Protein AF-A7SHP1-F1 (afdb_monomer_lite)

Organism: Nematostella vectensis (NCBI:txid45351)

Sequence (230 aa):
RLAQAKQSSHMLNVVWNDDTVSKYSYIYLRDHCLCSTCYHPTSEQRLTHMKNLDLKVLPSNVHVNDIEGKLSITWDDGHVSEFDSKWLLSRAFTDKRDDLDNKEMFVQKGVKLWYRDFDIPHFSFGLVLGDEQSLLDWMEALHKYGLVIMSGAPRELGQVHRIGSAVGFLRKTFYGSSVALRSEQQARSLAYTGYELQPHTDLPYYEFKPSVSSVKKIRINGCLGGSSKF

Foldseek 3Di:
DFDDWDDDQFWIWTADPVRDTFIDGPLRQVQPFCDVCQAPVPVRDGPDDPVNRDPNKDFPDWDADVVQQKIWTQIPVRDIGIDHVVRCVVVGDDPPPVVVVVCPPPQNPQADDDDDPDDAAEAELCCCLVDPVSVVVVVVSCSRHVGHHYDDQDLDPCSVVSNCVSVPGADQDPCGSDHDFDADPDDPDPSNHPDDDDDDFPPPVDPDGDPHDDDDDNDDDPDPDDDDDD

Structure (mmCIF, N/CA/C/O backbone):
data_AF-A7SHP1-F1
#
_entry.id   AF-A7SHP1-F1
#
loop_
_atom_site.group_PDB
_atom_site.id
_atom_site.type_symbol
_atom_site.label_atom_id
_atom_site.label_alt_id
_atom_site.label_comp_id
_atom_site.label_asym_id
_atom_site.label_entity_id
_atom_site.label_seq_id
_atom_site.pdbx_PDB_ins_code
_atom_site.Cartn_x
_atom_site.Cartn_y
_atom_site.Cartn_z
_atom_site.occupancy
_atom_site.B_iso_or_equiv
_atom_site.auth_seq_id
_atom_site.auth_comp_id
_atom_site.auth_asym_id
_atom_site.auth_atom_id
_atom_site.pdbx_PDB_model_num
ATOM 1 N N . ARG A 1 1 ? -24.755 5.400 11.742 1.00 68.75 1 ARG A N 1
ATOM 2 C CA . ARG A 1 1 ? -25.292 4.014 11.680 1.00 68.75 1 ARG A CA 1
ATOM 3 C C . ARG A 1 1 ? -24.845 3.165 12.876 1.00 68.75 1 ARG A C 1
ATOM 5 O O . ARG A 1 1 ? -24.968 1.952 12.808 1.00 68.75 1 ARG A O 1
ATOM 12 N N . LEU A 1 2 ? -24.330 3.783 13.942 1.00 81.62 2 LEU A N 1
ATOM 13 C CA . LEU A 1 2 ? -24.130 3.152 15.242 1.00 81.62 2 LEU A CA 1
ATOM 14 C C . LEU A 1 2 ? -25.453 3.310 16.002 1.00 81.62 2 LEU A C 1
ATOM 16 O O . LEU A 1 2 ? -25.957 4.427 16.001 1.00 81.62 2 LEU A O 1
ATOM 20 N N . ALA A 1 3 ? -26.012 2.226 16.543 1.00 82.44 3 ALA A N 1
ATOM 21 C CA . ALA A 1 3 ? -27.317 2.241 17.215 1.00 82.44 3 ALA A CA 1
ATOM 22 C C . ALA A 1 3 ? -27.198 1.978 18.719 1.00 82.44 3 ALA A C 1
ATOM 24 O O . ALA A 1 3 ? -27.920 2.551 19.527 1.00 82.44 3 ALA A O 1
ATOM 25 N N . GLN A 1 4 ? -26.309 1.063 19.114 1.00 90.12 4 GLN A N 1
ATOM 26 C CA . GLN A 1 4 ? -26.124 0.714 20.518 1.00 90.12 4 GLN A CA 1
ATOM 27 C C . GLN A 1 4 ? -24.734 0.130 20.760 1.00 90.12 4 GLN A C 1
ATOM 29 O O . GLN A 1 4 ? -24.122 -0.459 19.871 1.00 90.12 4 GLN A O 1
ATOM 34 N N . ALA A 1 5 ? -24.263 0.222 22.000 1.00 91.69 5 ALA A N 1
ATOM 35 C CA . ALA A 1 5 ? -23.124 -0.537 22.489 1.00 91.69 5 ALA A CA 1
ATOM 36 C C . ALA A 1 5 ? -23.539 -1.347 23.727 1.00 91.69 5 ALA A C 1
ATOM 38 O O . ALA A 1 5 ? -24.069 -0.798 24.692 1.00 91.69 5 ALA A O 1
ATOM 39 N N . LYS A 1 6 ? -23.333 -2.667 23.690 1.00 92.06 6 LYS A N 1
ATOM 40 C CA . LYS A 1 6 ? -23.642 -3.598 24.783 1.00 92.06 6 LYS A CA 1
ATOM 41 C C . LYS A 1 6 ? -22.343 -4.151 25.359 1.00 92.06 6 LYS A C 1
ATOM 43 O O . LYS A 1 6 ? -21.544 -4.747 24.637 1.00 92.06 6 LYS A O 1
ATOM 48 N N . GLN A 1 7 ? -22.142 -3.955 26.656 1.00 93.25 7 GLN A N 1
ATOM 49 C CA . GLN A 1 7 ? -20.950 -4.417 27.364 1.00 93.25 7 GLN A CA 1
ATOM 50 C C . GLN A 1 7 ? -21.016 -5.929 27.638 1.00 93.25 7 GLN A C 1
ATOM 52 O O . GLN A 1 7 ? -22.081 -6.473 27.931 1.00 93.25 7 GLN A O 1
ATOM 57 N N . SER A 1 8 ? -19.871 -6.602 27.537 1.00 88.69 8 SER A N 1
ATOM 58 C CA . SER A 1 8 ? -19.633 -7.989 27.963 1.00 88.69 8 SER A CA 1
ATOM 59 C C . SER A 1 8 ? -18.378 -8.047 28.851 1.00 88.69 8 SER A C 1
ATOM 61 O O . SER A 1 8 ? -17.794 -7.007 29.150 1.00 88.69 8 SER A O 1
ATOM 63 N N . SER A 1 9 ? -17.940 -9.233 29.287 1.00 85.88 9 SER A N 1
ATOM 64 C CA . SER A 1 9 ? -16.825 -9.387 30.241 1.00 85.88 9 SER A CA 1
ATOM 65 C C . SER A 1 9 ? -15.506 -8.762 29.762 1.00 85.88 9 SER A C 1
ATOM 67 O O . SER A 1 9 ? -14.852 -8.064 30.527 1.00 85.88 9 SER A O 1
ATOM 69 N N . HIS A 1 10 ? -15.128 -8.976 28.498 1.00 88.19 10 HIS A N 1
ATOM 70 C CA . HIS A 1 10 ? -13.873 -8.465 27.912 1.00 88.19 10 HIS A CA 1
ATOM 71 C C . HIS A 1 10 ? -14.054 -7.822 26.529 1.00 88.19 10 HIS A C 1
ATOM 73 O O . HIS A 1 10 ? -13.079 -7.524 25.834 1.00 88.19 10 HIS A O 1
ATOM 79 N N . MET A 1 11 ? -15.305 -7.662 26.100 1.00 92.94 11 MET A N 1
ATOM 80 C CA . MET A 1 11 ? -15.655 -7.252 24.746 1.00 92.94 11 MET A CA 1
ATOM 81 C C . MET A 1 11 ? -16.793 -6.239 24.773 1.00 92.94 11 MET A C 1
ATOM 83 O O . MET A 1 11 ? -17.736 -6.379 25.552 1.00 92.94 11 MET A O 1
ATOM 87 N N . LEU A 1 12 ? -16.750 -5.294 23.844 1.00 94.94 12 LEU A N 1
ATOM 88 C CA . LEU A 1 12 ? -17.857 -4.425 23.499 1.00 94.94 12 LEU A CA 1
ATOM 89 C C . LEU A 1 12 ? -18.568 -4.946 22.250 1.00 94.94 12 LEU A C 1
ATOM 91 O O . LEU A 1 12 ? -17.948 -5.102 21.197 1.00 94.94 12 LEU A O 1
ATOM 95 N N . ASN A 1 13 ? -19.876 -5.164 22.353 1.00 94.19 13 ASN A N 1
ATOM 96 C CA . ASN A 1 13 ? -20.728 -5.494 21.217 1.00 94.19 13 ASN A CA 1
ATOM 97 C C . ASN A 1 13 ? -21.360 -4.209 20.681 1.00 94.19 13 ASN A C 1
ATOM 99 O O . ASN A 1 13 ? -22.261 -3.644 21.300 1.00 94.19 13 ASN A O 1
ATOM 103 N N . VAL A 1 14 ? -20.890 -3.753 19.530 1.00 92.81 14 VAL A N 1
ATOM 104 C CA . VAL A 1 14 ? -21.458 -2.620 18.804 1.00 92.81 14 VAL A CA 1
ATOM 105 C C . VAL A 1 14 ? -22.575 -3.129 17.899 1.00 92.81 14 VAL A C 1
ATOM 107 O O . VAL A 1 14 ? -22.331 -3.981 17.049 1.00 92.81 14 VAL A O 1
ATOM 110 N N . VAL A 1 15 ? -23.784 -2.609 18.095 1.00 92.31 15 VAL A N 1
ATOM 111 C CA . VAL A 1 15 ? -24.972 -2.905 17.287 1.00 92.31 15 VAL A CA 1
ATOM 112 C C . VAL A 1 15 ? -25.181 -1.763 16.299 1.00 92.31 15 VAL A C 1
ATOM 114 O O . VAL A 1 15 ? -25.220 -0.589 16.685 1.00 92.31 15 VAL A O 1
ATOM 117 N N . TRP A 1 16 ? -25.296 -2.109 15.024 1.00 90.94 16 TRP A N 1
ATOM 118 C CA . TRP A 1 16 ? -25.510 -1.165 13.933 1.00 90.94 16 TRP A CA 1
ATOM 119 C C . TRP A 1 16 ? -27.003 -1.021 13.609 1.00 90.94 16 TRP A C 1
ATOM 121 O O . TRP A 1 16 ? -27.823 -1.832 14.027 1.00 90.94 16 TRP A O 1
ATOM 131 N N . ASN A 1 17 ? -27.373 0.010 12.843 1.00 89.62 17 ASN A N 1
ATOM 132 C CA . ASN A 1 17 ? -28.779 0.263 12.474 1.00 89.62 17 ASN A CA 1
ATOM 133 C C . ASN A 1 17 ? -29.412 -0.835 11.593 1.00 89.62 17 ASN A C 1
ATOM 135 O O . ASN A 1 17 ? -30.618 -0.801 11.380 1.00 89.62 17 ASN A O 1
ATOM 139 N N . ASP A 1 18 ? -28.613 -1.735 11.018 1.00 89.38 18 ASP A N 1
ATOM 140 C CA . ASP A 1 18 ? -29.069 -2.898 10.242 1.00 89.38 18 ASP A CA 1
ATOM 141 C C . ASP A 1 18 ? -29.113 -4.187 11.086 1.00 89.38 18 ASP A C 1
ATOM 143 O O . ASP A 1 18 ? -29.118 -5.287 10.538 1.00 89.38 18 ASP A O 1
ATOM 147 N N . ASP A 1 19 ? -29.095 -4.041 12.416 1.00 89.31 19 ASP A N 1
ATOM 148 C CA . ASP A 1 19 ? -29.082 -5.106 13.425 1.00 89.31 19 ASP A CA 1
ATOM 149 C C . ASP A 1 19 ? -27.854 -6.026 13.388 1.00 89.31 19 ASP A C 1
ATOM 151 O O . ASP A 1 19 ? -27.748 -6.973 14.177 1.00 89.31 19 ASP A O 1
ATOM 155 N N . THR A 1 20 ? -26.871 -5.739 12.530 1.00 89.94 20 THR A N 1
ATOM 156 C CA . THR A 1 20 ? -25.598 -6.453 12.561 1.00 89.94 20 THR A CA 1
ATOM 157 C C . THR A 1 20 ? -24.797 -6.065 13.805 1.00 89.94 20 THR A C 1
ATOM 159 O O . THR A 1 20 ? -24.945 -4.976 14.370 1.00 89.94 20 THR A O 1
ATOM 162 N N . VAL A 1 21 ? -23.939 -6.981 14.266 1.00 90.75 21 VAL A N 1
ATOM 163 C CA . VAL A 1 21 ? -23.144 -6.799 15.486 1.00 90.75 21 VAL A CA 1
ATOM 164 C C . VAL A 1 21 ? -21.666 -6.972 15.179 1.00 90.75 21 VAL A C 1
ATOM 166 O O . VAL A 1 21 ? -21.252 -7.992 14.630 1.00 90.75 21 VAL A O 1
ATOM 169 N N . SER A 1 22 ? -20.860 -6.000 15.595 1.00 91.12 22 SER A N 1
ATOM 170 C CA . SER A 1 22 ? -19.399 -6.092 15.596 1.00 91.12 22 SER A CA 1
ATOM 171 C C . SER A 1 22 ? -18.883 -6.166 17.025 1.00 91.12 22 SER A C 1
ATOM 173 O O . SER A 1 22 ? -19.317 -5.410 17.893 1.00 91.12 22 SER A O 1
ATOM 175 N N . LYS A 1 23 ? -17.945 -7.077 17.276 1.00 91.88 23 LYS A N 1
ATOM 176 C CA . LYS A 1 23 ? -17.366 -7.288 18.606 1.00 91.88 23 LYS A CA 1
ATOM 177 C C . LYS A 1 23 ? -15.976 -6.679 18.643 1.00 91.88 23 LYS A C 1
ATOM 179 O O . LYS A 1 23 ? -15.193 -6.953 17.747 1.00 91.88 23 LYS A O 1
ATOM 184 N N . TYR A 1 24 ? -15.648 -5.924 19.683 1.00 93.94 24 TYR A N 1
ATOM 185 C CA . TYR A 1 24 ? -14.318 -5.347 19.887 1.00 93.94 24 TYR A CA 1
ATOM 186 C C . TYR A 1 24 ? -13.805 -5.710 21.268 1.00 93.94 24 TYR A C 1
ATOM 188 O O . TYR A 1 24 ? -14.535 -5.585 22.243 1.00 93.94 24 TYR A O 1
ATOM 196 N N . SER A 1 25 ? -12.548 -6.127 21.374 1.00 94.69 25 SER A N 1
ATOM 197 C CA . SER A 1 25 ? -11.928 -6.319 22.684 1.00 94.69 25 SER A CA 1
ATOM 198 C C . SER A 1 25 ? -11.660 -4.972 23.358 1.00 94.69 25 SER A C 1
ATOM 200 O O . SER A 1 25 ? -11.259 -4.018 22.688 1.00 94.69 25 SER A O 1
ATOM 202 N N . TYR A 1 26 ? -11.857 -4.877 24.675 1.00 96.00 26 TYR A N 1
ATOM 203 C CA . TYR A 1 26 ? -11.615 -3.627 25.408 1.00 96.00 26 TYR A CA 1
ATOM 204 C C . TYR A 1 26 ? -10.161 -3.169 25.313 1.00 96.00 26 TYR A C 1
ATOM 206 O O . TYR A 1 26 ? -9.910 -2.003 25.015 1.00 96.00 26 TYR A O 1
ATOM 214 N N . ILE A 1 27 ? -9.207 -4.097 25.444 1.00 95.12 27 ILE A N 1
ATOM 215 C CA . ILE A 1 27 ? -7.783 -3.793 25.267 1.00 95.12 27 ILE A CA 1
ATOM 216 C C . ILE A 1 27 ? -7.492 -3.248 23.862 1.00 95.12 27 ILE A C 1
ATOM 218 O O . ILE A 1 27 ? -6.714 -2.309 23.728 1.00 95.12 27 ILE A O 1
ATOM 222 N N . TYR A 1 28 ? -8.144 -3.777 22.819 1.00 95.38 28 TYR A N 1
ATOM 223 C CA . TYR A 1 28 ? -7.967 -3.281 21.452 1.00 95.38 28 TYR A CA 1
ATOM 224 C C . TYR A 1 28 ? -8.407 -1.821 21.338 1.00 95.38 28 TYR A C 1
ATOM 226 O O . TYR A 1 28 ? -7.654 -0.991 20.835 1.00 95.38 28 TYR A O 1
ATOM 234 N N . LEU A 1 29 ? -9.596 -1.498 21.850 1.00 96.31 29 LEU A N 1
ATOM 235 C CA . LEU A 1 29 ? -10.113 -0.131 21.850 1.00 96.31 29 LEU A CA 1
ATOM 236 C C . LEU A 1 29 ? -9.206 0.802 22.669 1.00 96.31 29 LEU A C 1
ATOM 238 O O . LEU A 1 29 ? -8.834 1.864 22.179 1.00 96.31 29 LEU A O 1
ATOM 242 N N . ARG A 1 30 ? -8.769 0.393 23.866 1.00 96.50 30 ARG A N 1
ATOM 243 C CA . ARG A 1 30 ? -7.868 1.196 24.710 1.00 96.50 30 ARG A CA 1
ATOM 244 C C . ARG A 1 30 ? -6.515 1.465 24.048 1.00 96.50 30 ARG A C 1
ATOM 246 O O . ARG A 1 30 ? -6.006 2.582 24.146 1.00 96.50 30 ARG A O 1
ATOM 253 N N . ASP A 1 31 ? -5.946 0.461 23.383 1.00 95.94 31 ASP A N 1
ATOM 254 C CA . ASP A 1 31 ? -4.678 0.561 22.649 1.00 95.94 31 ASP A CA 1
ATOM 255 C C . ASP A 1 31 ? -4.781 1.484 21.423 1.00 95.94 31 ASP A C 1
ATOM 257 O O . ASP A 1 31 ? -3.812 2.144 21.054 1.00 95.94 31 ASP A O 1
ATOM 261 N N . HIS A 1 32 ? -5.972 1.571 20.824 1.00 95.81 32 HIS A N 1
ATOM 262 C CA . HIS A 1 32 ? -6.248 2.362 19.623 1.00 95.81 32 HIS A CA 1
ATOM 263 C C . HIS A 1 32 ? -6.931 3.704 19.916 1.00 95.81 32 HIS A C 1
ATOM 265 O O . HIS A 1 32 ? -7.501 4.309 19.009 1.00 95.81 32 HIS A O 1
ATOM 271 N N . CYS A 1 33 ? -6.879 4.188 21.160 1.00 96.12 33 CYS A N 1
ATOM 272 C CA . CYS A 1 33 ? -7.400 5.507 21.504 1.00 96.12 33 CYS A CA 1
ATOM 273 C C . CYS A 1 33 ? -6.782 6.598 20.607 1.00 96.12 33 CYS A C 1
ATOM 275 O O . CYS A 1 33 ? -5.560 6.693 20.485 1.00 96.12 33 CYS A O 1
ATOM 277 N N . LEU A 1 34 ? -7.633 7.442 20.016 1.00 94.94 34 LEU A N 1
ATOM 278 C CA . LEU A 1 34 ? -7.239 8.494 19.069 1.00 94.94 34 LEU A CA 1
ATOM 279 C C . LEU A 1 34 ? -7.059 9.877 19.718 1.00 94.94 34 LEU A C 1
ATOM 281 O O . LEU A 1 34 ? -6.901 10.874 19.017 1.00 94.94 34 LEU A O 1
ATOM 285 N N . CYS A 1 35 ? -7.092 9.968 21.051 1.00 95.12 35 CYS A N 1
ATOM 286 C CA . CYS A 1 35 ? -6.864 11.237 21.738 1.00 95.12 35 CYS A CA 1
ATOM 287 C C . CYS A 1 35 ? -5.393 11.676 21.615 1.00 95.12 35 CYS A C 1
ATOM 289 O O . CYS A 1 35 ? -4.493 10.855 21.424 1.00 95.12 35 CYS A O 1
ATOM 291 N N . SER A 1 36 ? -5.126 12.969 21.805 1.00 95.06 36 SER A N 1
ATOM 292 C CA . SER A 1 36 ? -3.792 13.569 21.630 1.00 95.06 36 SER A CA 1
ATOM 293 C C . SER A 1 36 ? -2.693 12.998 22.539 1.00 95.06 36 SER A C 1
ATOM 295 O O . SER A 1 36 ? -1.513 13.205 22.270 1.00 95.06 36 SER A O 1
ATOM 297 N N . THR A 1 37 ? -3.055 12.279 23.607 1.00 94.44 37 THR A N 1
ATOM 298 C CA . THR A 1 37 ? -2.089 11.601 24.493 1.00 94.44 37 THR A CA 1
ATOM 299 C C . THR A 1 37 ? -1.731 10.189 24.025 1.00 94.44 37 THR A C 1
ATOM 301 O O . THR A 1 37 ? -0.659 9.689 24.358 1.00 94.44 37 THR A O 1
ATOM 304 N N . CYS A 1 38 ? -2.611 9.543 23.255 1.00 96.06 38 CYS A N 1
ATOM 305 C CA . CYS A 1 38 ? -2.455 8.162 22.789 1.00 96.06 38 CYS A CA 1
ATOM 306 C C . CYS A 1 38 ? -2.074 8.079 21.306 1.00 96.06 38 CYS A C 1
ATOM 308 O O . CYS A 1 38 ? -1.502 7.074 20.876 1.00 96.06 38 CYS A O 1
ATOM 310 N N . TYR A 1 39 ? -2.335 9.137 20.538 1.00 96.81 39 TYR A N 1
ATOM 311 C CA . TYR A 1 39 ? -2.119 9.199 19.101 1.00 96.81 39 TYR A CA 1
ATOM 312 C C . TYR A 1 39 ? -1.617 10.581 18.683 1.00 96.81 39 TYR A C 1
ATOM 314 O O . TYR A 1 39 ? -2.171 11.609 19.076 1.00 96.81 39 TYR A O 1
ATOM 322 N N . HIS A 1 40 ? -0.561 10.611 17.875 1.00 96.19 40 HIS A N 1
ATOM 323 C CA . HIS A 1 40 ? 0.003 11.848 17.361 1.00 96.19 40 HIS A CA 1
ATOM 324 C C . HIS A 1 40 ? -0.713 12.246 16.057 1.00 96.19 40 HIS A C 1
ATOM 326 O O . HIS A 1 40 ? -0.575 11.543 15.052 1.00 96.19 40 HIS A O 1
ATOM 332 N N . PRO A 1 41 ? -1.465 13.363 16.032 1.00 91.12 41 PRO A N 1
ATOM 333 C CA . PRO A 1 41 ? -2.445 13.633 14.979 1.00 91.12 41 PRO A CA 1
ATOM 334 C C . PRO A 1 41 ? -1.833 13.888 13.598 1.00 91.12 41 PRO A C 1
ATOM 336 O O . PRO A 1 41 ? -2.495 13.644 12.599 1.00 91.12 41 PRO A O 1
ATOM 339 N N . THR A 1 42 ? -0.590 14.372 13.519 1.00 93.75 42 THR A N 1
ATOM 340 C CA . THR A 1 42 ? 0.042 14.723 12.234 1.00 93.75 42 THR A CA 1
ATOM 341 C C . THR A 1 42 ? 0.928 13.625 11.662 1.00 93.75 42 THR A C 1
ATOM 343 O O . THR A 1 42 ? 1.086 13.551 10.450 1.00 93.75 42 THR A O 1
ATOM 346 N N . SER A 1 43 ? 1.525 12.785 12.511 1.00 94.44 43 SER A N 1
ATOM 347 C CA . SER A 1 43 ? 2.345 11.654 12.049 1.00 94.44 43 SER A CA 1
ATOM 348 C C . SER A 1 43 ? 1.545 10.365 11.924 1.00 94.44 43 SER A C 1
ATOM 350 O O . SER A 1 43 ? 2.080 9.376 11.435 1.00 94.44 43 SER A O 1
ATOM 352 N N . GLU A 1 44 ? 0.293 10.376 12.384 1.00 94.50 44 GLU A N 1
ATOM 353 C CA . GLU A 1 44 ? -0.598 9.222 12.386 1.00 94.50 44 GLU A CA 1
ATOM 354 C C . GLU A 1 44 ? -0.027 8.011 13.150 1.00 94.50 44 GLU A C 1
ATOM 356 O O . GLU A 1 44 ? -0.211 6.850 12.786 1.00 94.50 44 GLU A O 1
ATOM 361 N N . GLN A 1 45 ? 0.704 8.285 14.235 1.00 95.50 45 GLN A N 1
ATOM 362 C CA . GLN A 1 45 ? 1.418 7.272 15.012 1.00 95.50 45 GLN A CA 1
ATOM 363 C C . GLN A 1 45 ? 0.859 7.122 16.423 1.00 95.50 45 GLN A C 1
ATOM 365 O O . GLN A 1 45 ? 0.544 8.097 17.106 1.00 95.50 45 GLN A O 1
ATOM 370 N N . ARG A 1 46 ? 0.816 5.873 16.894 1.00 95.06 46 ARG A N 1
ATOM 371 C CA . ARG A 1 46 ? 0.481 5.537 18.280 1.00 95.06 46 ARG A CA 1
ATOM 372 C C . ARG A 1 46 ? 1.589 6.010 19.228 1.00 95.06 46 ARG A C 1
ATOM 374 O O . ARG A 1 46 ? 2.757 5.686 19.028 1.00 95.06 46 ARG A O 1
ATOM 381 N N . LEU A 1 47 ? 1.197 6.709 20.290 1.00 95.94 47 LEU A N 1
ATOM 382 C CA . LEU A 1 47 ? 2.058 7.155 21.393 1.00 95.94 47 LEU A CA 1
ATOM 383 C C . LEU A 1 47 ? 1.999 6.209 22.602 1.00 95.94 47 LEU A C 1
ATOM 385 O O . LEU A 1 47 ? 2.932 6.158 23.401 1.00 95.94 47 LEU A O 1
ATOM 389 N N . THR A 1 48 ? 0.922 5.430 22.734 1.00 91.44 48 THR A N 1
ATOM 390 C CA . THR A 1 48 ? 0.761 4.445 23.809 1.00 91.44 48 THR A CA 1
ATOM 391 C C . THR A 1 48 ? 1.873 3.395 23.767 1.00 91.44 48 THR A C 1
ATOM 393 O O . THR A 1 48 ? 2.048 2.665 22.786 1.00 91.44 48 THR A O 1
ATOM 396 N N . HIS A 1 49 ? 2.620 3.289 24.867 1.00 91.12 49 HIS A N 1
ATOM 397 C CA . HIS A 1 49 ? 3.603 2.231 25.063 1.00 91.12 49 HIS A CA 1
ATOM 398 C C . HIS A 1 49 ? 2.939 0.970 25.613 1.00 91.12 49 HIS A C 1
ATOM 400 O O . HIS A 1 49 ? 2.183 1.040 26.577 1.00 91.12 49 HIS A O 1
ATOM 406 N N . MET A 1 50 ? 3.330 -0.195 25.090 1.00 90.31 50 MET A N 1
ATOM 407 C CA . MET A 1 50 ? 2.799 -1.492 25.530 1.00 90.31 50 MET A CA 1
ATOM 408 C C . MET A 1 50 ? 2.960 -1.730 27.041 1.00 90.31 50 MET A C 1
ATOM 410 O O . MET A 1 50 ? 2.067 -2.276 27.671 1.00 90.31 50 MET A O 1
ATOM 414 N N . LYS A 1 51 ? 4.060 -1.259 27.645 1.00 92.19 51 LYS A N 1
ATOM 415 C CA . LYS A 1 51 ? 4.298 -1.357 29.098 1.00 92.19 51 LYS A CA 1
ATOM 416 C C . LYS A 1 51 ? 3.300 -0.574 29.965 1.00 92.19 51 LYS A C 1
ATOM 418 O O . LYS A 1 51 ? 3.213 -0.839 31.155 1.00 92.19 51 LYS A O 1
ATOM 423 N N . ASN A 1 52 ? 2.604 0.402 29.382 1.00 87.50 52 ASN A N 1
ATOM 424 C CA . ASN A 1 52 ? 1.637 1.256 30.071 1.00 87.50 52 ASN A CA 1
ATOM 425 C C . ASN A 1 52 ? 0.188 0.842 29.759 1.00 87.50 52 ASN A C 1
ATOM 427 O O . ASN A 1 52 ? -0.739 1.490 30.234 1.00 87.50 52 ASN A O 1
ATOM 431 N N . LEU A 1 53 ? -0.010 -0.179 28.921 1.00 91.38 53 LEU A N 1
ATOM 432 C CA . LEU A 1 53 ? -1.330 -0.670 28.559 1.00 91.38 53 LEU A CA 1
ATOM 433 C C . LEU A 1 53 ? -1.757 -1.739 29.567 1.00 91.38 53 LEU A C 1
ATOM 435 O O . LEU A 1 53 ? -1.145 -2.806 29.634 1.00 91.38 53 LEU A O 1
ATOM 439 N N . ASP A 1 54 ? -2.815 -1.468 30.328 1.00 92.81 54 ASP A N 1
ATOM 440 C CA . ASP A 1 54 ? -3.425 -2.495 31.166 1.00 92.81 54 ASP A CA 1
ATOM 441 C C . ASP A 1 54 ? -4.173 -3.508 30.289 1.00 92.81 54 ASP A C 1
ATOM 443 O O . ASP A 1 54 ? -5.140 -3.185 29.597 1.00 92.81 54 ASP A O 1
ATOM 447 N N . LEU A 1 55 ? -3.720 -4.761 30.327 1.00 92.19 55 LEU A N 1
ATOM 448 C CA . LEU A 1 55 ? -4.319 -5.851 29.559 1.00 92.19 55 LEU A CA 1
ATOM 449 C C . LEU A 1 55 ? -5.703 -6.261 30.084 1.00 92.19 55 LEU A C 1
ATOM 451 O O . LEU A 1 55 ? -6.423 -6.987 29.399 1.00 92.19 55 LEU A O 1
ATOM 455 N N . LYS A 1 56 ? -6.056 -5.836 31.300 1.00 93.69 56 LYS A N 1
ATOM 456 C CA . LYS A 1 56 ? -7.330 -6.123 31.965 1.00 93.69 56 LYS A CA 1
ATOM 457 C C . LYS A 1 56 ? -8.254 -4.909 32.032 1.00 93.69 56 LYS A C 1
ATOM 459 O O . LYS A 1 56 ? -9.270 -5.006 32.710 1.00 93.69 56 LYS A O 1
ATOM 464 N N . VAL A 1 57 ? -7.923 -3.826 31.324 1.00 94.25 57 VAL A N 1
ATOM 465 C CA . VAL A 1 57 ? -8.708 -2.587 31.293 1.00 94.25 57 VAL A CA 1
ATOM 466 C C . VAL A 1 57 ? -10.190 -2.864 31.029 1.00 94.25 57 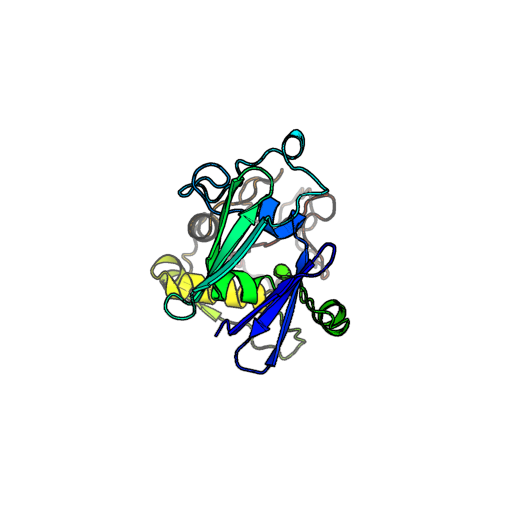VAL A C 1
ATOM 468 O O . VAL A 1 57 ? -10.549 -3.593 30.094 1.00 94.25 57 VAL A O 1
ATOM 471 N N . LEU A 1 58 ? -11.054 -2.265 31.847 1.00 96.31 58 LEU A N 1
ATOM 472 C CA . LEU A 1 58 ? -12.504 -2.338 31.694 1.00 96.31 58 LEU A CA 1
ATOM 473 C C . LEU A 1 58 ? -13.100 -0.937 31.505 1.00 96.31 58 LEU A C 1
ATOM 475 O O . LEU A 1 58 ? -12.594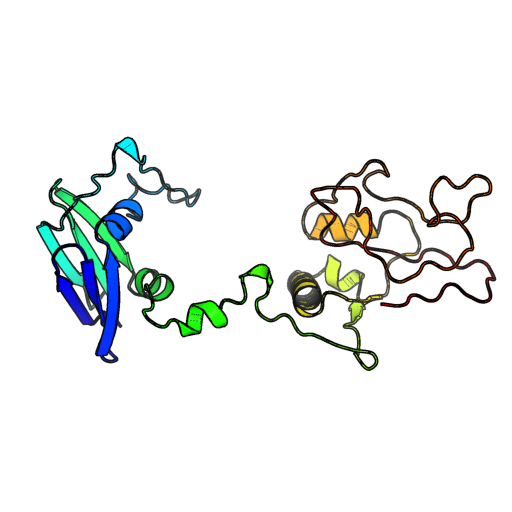 0.043 32.056 1.00 96.31 58 LEU A O 1
ATOM 479 N N . PRO A 1 59 ? -14.186 -0.805 30.726 1.00 97.12 59 PRO A N 1
ATOM 480 C CA . PRO A 1 59 ? -14.921 0.447 30.664 1.00 97.12 59 PRO A CA 1
ATOM 481 C C . PRO A 1 59 ? -15.666 0.688 31.984 1.00 97.12 59 PRO A C 1
ATOM 483 O O . PRO A 1 59 ? -16.356 -0.193 32.493 1.00 97.12 59 PRO A O 1
ATOM 486 N N . SER A 1 60 ? -15.573 1.904 32.512 1.00 96.50 60 SER A N 1
ATOM 487 C CA . SER A 1 60 ? -16.431 2.390 33.596 1.00 96.50 60 SER A CA 1
ATOM 488 C C . SER A 1 60 ? -17.752 2.949 33.058 1.00 96.50 60 SER A C 1
ATOM 490 O O . SER A 1 60 ? -18.792 2.821 33.703 1.00 96.50 60 SER A O 1
ATOM 492 N N . ASN A 1 61 ? -17.738 3.523 31.850 1.00 96.56 61 ASN A N 1
ATOM 493 C CA . ASN A 1 61 ? -18.929 3.995 31.152 1.00 96.56 61 ASN A CA 1
ATOM 494 C C . ASN A 1 61 ? -18.781 3.837 29.635 1.00 96.56 61 ASN A C 1
ATOM 496 O O . ASN A 1 61 ? -17.698 4.020 29.079 1.00 96.56 61 ASN A O 1
ATOM 500 N N . VAL A 1 62 ? -19.890 3.546 28.956 1.00 96.94 62 VAL A N 1
ATOM 501 C CA . VAL A 1 62 ? -19.959 3.503 27.494 1.00 96.94 62 VAL A CA 1
ATOM 502 C C . VAL A 1 62 ? -21.165 4.307 27.045 1.00 96.94 62 VAL A C 1
ATOM 504 O O . VAL A 1 62 ? -22.296 4.005 27.423 1.00 96.94 62 VAL A O 1
ATOM 507 N N . HIS A 1 63 ? -20.921 5.306 26.205 1.00 95.69 63 HIS A N 1
ATOM 508 C CA . HIS A 1 63 ? -21.949 6.184 25.679 1.00 95.69 63 HIS A CA 1
ATOM 509 C C . HIS A 1 63 ? -21.903 6.216 24.154 1.00 95.69 63 HIS A C 1
ATOM 511 O O . HIS A 1 63 ? -20.845 6.381 23.546 1.00 95.69 63 HIS A O 1
ATOM 517 N N . VAL A 1 64 ? -23.069 6.072 23.535 1.00 94.56 64 VAL A N 1
ATOM 518 C CA . VAL A 1 64 ? -23.240 6.250 22.096 1.00 94.56 64 VAL A CA 1
ATOM 519 C C . VAL A 1 64 ? -23.872 7.615 21.865 1.00 94.56 64 VAL A C 1
ATOM 521 O O . VAL A 1 64 ? -24.968 7.880 22.354 1.00 94.56 64 VAL A O 1
ATOM 524 N N . ASN A 1 65 ? -23.184 8.462 21.104 1.00 90.88 65 ASN A N 1
ATOM 525 C CA . ASN A 1 65 ? -23.745 9.699 20.585 1.00 90.88 65 ASN A CA 1
ATOM 526 C C . ASN A 1 65 ? -24.244 9.433 19.160 1.00 90.88 65 ASN A C 1
ATOM 528 O O . ASN A 1 65 ? -23.469 9.474 18.201 1.00 90.88 65 ASN A O 1
ATOM 532 N N . ASP A 1 66 ? -25.538 9.141 19.031 1.00 77.50 66 ASP A N 1
ATOM 533 C CA . ASP A 1 66 ? -26.170 8.809 17.748 1.00 77.50 66 ASP A CA 1
ATOM 534 C C . ASP A 1 66 ? -26.157 9.980 16.755 1.00 77.50 66 ASP A C 1
ATOM 536 O O . ASP A 1 66 ? -26.072 9.760 15.545 1.00 77.50 66 ASP A O 1
ATOM 540 N N . ILE A 1 67 ? -26.206 11.221 17.258 1.00 80.56 67 ILE A N 1
ATOM 541 C CA . ILE A 1 67 ? -26.243 12.441 16.439 1.00 80.56 67 ILE A CA 1
ATOM 542 C C . ILE A 1 67 ? -24.895 12.645 15.743 1.00 80.56 67 ILE A C 1
ATOM 544 O O . ILE A 1 67 ? -24.847 12.875 14.536 1.00 80.56 67 ILE A O 1
ATOM 548 N N . GLU A 1 68 ? -23.796 12.519 16.487 1.00 83.88 68 GLU A N 1
ATOM 549 C CA . GLU A 1 68 ? -22.441 12.623 15.933 1.00 83.88 68 GLU A CA 1
ATOM 550 C C . GLU A 1 68 ? -21.946 11.308 15.317 1.00 83.88 68 GLU A C 1
ATOM 552 O O . GLU A 1 68 ? -20.950 11.285 14.596 1.00 83.88 68 GLU A O 1
ATOM 557 N N . GLY A 1 69 ? -22.634 10.196 15.588 1.00 88.44 69 GLY A N 1
ATOM 558 C CA . GLY A 1 69 ? -22.224 8.868 15.153 1.00 88.44 69 GLY A CA 1
ATOM 559 C C . GLY A 1 69 ? -20.908 8.426 15.790 1.00 88.44 69 GLY A C 1
ATOM 560 O O . GLY A 1 69 ? -20.086 7.816 15.098 1.00 88.44 69 GLY A O 1
ATOM 561 N N . LYS A 1 70 ? -20.719 8.726 17.079 1.00 94.44 70 LYS A N 1
ATOM 562 C CA . LYS A 1 70 ? -19.511 8.414 17.851 1.00 94.44 70 LYS A CA 1
ATOM 563 C C . LYS A 1 70 ? -19.800 7.489 19.026 1.00 94.44 70 LYS A C 1
ATOM 565 O O . LYS A 1 70 ? -20.865 7.538 19.640 1.00 94.44 70 LYS A O 1
ATOM 570 N N . LEU A 1 71 ? -18.805 6.681 19.358 1.00 96.56 71 LEU A N 1
ATOM 571 C CA . LEU A 1 71 ? -18.739 5.894 20.578 1.00 96.56 71 LEU A CA 1
ATOM 572 C C . LEU A 1 71 ? -17.743 6.553 21.532 1.00 96.56 71 LEU A C 1
ATOM 574 O O . LEU A 1 71 ? -16.580 6.708 21.169 1.00 96.56 71 LEU A O 1
ATOM 578 N N . SER A 1 72 ? -18.181 6.884 22.742 1.00 97.44 72 SER A N 1
ATOM 579 C CA . SER A 1 72 ? -17.323 7.364 23.825 1.00 97.44 72 SER A CA 1
ATOM 580 C C . SER A 1 72 ? -17.218 6.295 24.910 1.00 97.44 72 SER A C 1
ATOM 582 O O . SER A 1 72 ? -18.223 5.714 25.329 1.00 97.44 72 SER A O 1
ATOM 584 N N . ILE A 1 73 ? -15.995 6.006 25.344 1.00 97.94 73 ILE A N 1
ATOM 585 C CA . ILE A 1 73 ? -15.694 5.040 26.400 1.00 97.94 73 ILE A CA 1
ATOM 586 C C . ILE A 1 73 ? -14.889 5.753 27.473 1.00 97.94 73 ILE A C 1
ATOM 588 O O . ILE A 1 73 ? -13.808 6.271 27.195 1.00 97.94 73 ILE A O 1
ATOM 592 N N . THR A 1 74 ? -15.401 5.746 28.698 1.00 98.12 74 THR A N 1
ATOM 593 C CA . THR A 1 74 ? -14.629 6.098 29.890 1.00 98.12 74 THR A CA 1
ATOM 594 C C . THR A 1 74 ? -14.073 4.811 30.482 1.00 98.12 74 THR A C 1
ATOM 596 O O . THR A 1 74 ? -14.819 3.854 30.689 1.00 98.12 74 THR A O 1
ATOM 599 N N . TRP A 1 75 ? -12.769 4.771 30.723 1.00 97.12 75 TRP A N 1
ATOM 600 C CA . TRP A 1 75 ? -12.061 3.619 31.280 1.00 97.12 75 TRP A CA 1
ATOM 601 C C . TRP A 1 75 ? -12.016 3.681 32.814 1.00 97.12 75 TRP A C 1
ATOM 603 O O . TRP A 1 75 ? -12.404 4.681 33.424 1.00 97.12 75 TRP A O 1
ATOM 613 N N . ASP A 1 76 ? -11.598 2.592 33.452 1.00 95.62 76 ASP A N 1
ATOM 614 C CA . ASP A 1 76 ? -11.420 2.487 34.908 1.00 95.62 76 ASP A CA 1
ATOM 615 C C . ASP A 1 76 ? -10.342 3.436 35.470 1.00 95.62 76 ASP A C 1
ATOM 617 O O . ASP A 1 76 ? -10.488 3.939 36.583 1.00 95.62 76 ASP A O 1
ATOM 621 N N . ASP A 1 77 ? -9.319 3.756 34.675 1.00 94.00 77 ASP A N 1
ATOM 622 C CA . ASP A 1 77 ? -8.296 4.774 34.956 1.00 94.00 77 ASP A CA 1
ATOM 623 C C . ASP A 1 77 ? -8.793 6.227 34.760 1.00 94.00 77 ASP A C 1
ATOM 625 O O . ASP A 1 77 ? -8.037 7.180 34.957 1.00 94.00 77 ASP A O 1
ATOM 629 N N . GLY A 1 78 ? -10.062 6.412 34.372 1.00 95.81 78 GLY A N 1
ATOM 630 C CA . GLY A 1 78 ? -10.674 7.711 34.084 1.00 95.81 78 GLY A CA 1
ATOM 631 C C . GLY A 1 78 ? -10.328 8.285 32.706 1.00 95.81 78 GLY A C 1
ATOM 632 O O . GLY A 1 78 ? -10.820 9.358 32.352 1.00 95.81 78 GLY A O 1
ATOM 633 N N . HIS A 1 79 ? -9.513 7.596 31.904 1.00 96.75 79 HIS A N 1
ATOM 634 C CA . HIS A 1 79 ? -9.218 7.995 30.533 1.00 96.75 79 HIS A CA 1
ATOM 635 C C . HIS A 1 79 ? -10.484 7.938 29.668 1.00 96.75 79 HIS A C 1
ATOM 637 O O . HIS A 1 79 ? -11.351 7.088 29.872 1.00 96.75 79 HIS A O 1
ATOM 643 N N . VAL A 1 80 ? -10.580 8.810 28.663 1.00 97.75 80 VAL A N 1
ATOM 644 C CA . VAL A 1 80 ? -11.711 8.836 27.726 1.00 97.75 80 VAL A CA 1
ATOM 645 C C . VAL A 1 80 ? -11.211 8.609 26.307 1.00 97.75 80 VAL A C 1
ATOM 647 O O . VAL A 1 80 ? -10.299 9.291 25.840 1.00 97.75 80 VAL A O 1
ATOM 650 N N . SER A 1 81 ? -11.818 7.646 25.622 1.00 97.69 81 SER A N 1
ATOM 651 C CA . SER A 1 81 ? -11.569 7.355 24.213 1.00 97.69 81 SER A CA 1
ATOM 652 C C . SER A 1 81 ? -12.829 7.585 23.396 1.00 97.69 81 SER A C 1
ATOM 654 O O . SER A 1 81 ? -13.901 7.115 23.770 1.00 97.69 81 SER A O 1
ATOM 656 N N . GLU A 1 82 ? -12.684 8.257 22.258 1.00 97.12 82 GLU A N 1
ATOM 657 C CA . GLU A 1 82 ? -13.769 8.479 21.305 1.00 97.12 82 GLU A CA 1
ATOM 658 C C . GLU A 1 82 ? -13.438 7.847 19.955 1.00 97.12 82 GLU A C 1
ATOM 660 O O . GLU A 1 82 ? -12.306 7.939 19.474 1.00 97.12 82 GLU A O 1
ATOM 665 N N . PHE A 1 83 ? -14.435 7.211 19.342 1.00 96.38 83 PHE A N 1
ATOM 666 C CA . PHE A 1 83 ? -14.302 6.534 18.057 1.00 96.38 83 PHE A CA 1
ATOM 667 C C . PHE A 1 83 ? -15.462 6.885 17.134 1.00 96.38 83 PHE A C 1
ATOM 669 O O . PHE A 1 83 ? -16.630 6.703 17.487 1.00 96.38 83 PHE A O 1
ATOM 676 N N . ASP A 1 84 ? -15.148 7.308 15.913 1.00 95.06 84 ASP A N 1
ATOM 677 C CA . ASP A 1 84 ? -16.150 7.473 14.866 1.00 95.06 84 ASP A CA 1
ATOM 678 C C . ASP A 1 84 ? -16.734 6.120 14.445 1.00 95.06 84 ASP A C 1
ATOM 680 O O . ASP A 1 84 ? -16.023 5.129 14.259 1.00 95.06 84 ASP A O 1
ATOM 684 N N . SER A 1 85 ? -18.040 6.087 14.183 1.00 92.81 85 SER A N 1
ATOM 685 C CA . SER A 1 85 ? -18.731 4.887 13.693 1.00 92.81 85 SER A CA 1
ATOM 686 C C . SER A 1 85 ? -18.117 4.316 12.409 1.00 92.81 85 SER A C 1
ATOM 688 O O . SER A 1 85 ? -18.062 3.098 12.250 1.00 92.81 85 SER A O 1
ATOM 690 N N . LYS A 1 86 ? -17.599 5.170 11.514 1.00 91.38 86 LYS A N 1
ATOM 691 C CA . LYS A 1 86 ? -16.868 4.738 10.307 1.00 91.38 86 LYS A CA 1
ATOM 692 C C . LYS A 1 86 ? -15.548 4.047 10.654 1.00 91.38 86 LYS A C 1
ATOM 694 O O . LYS A 1 86 ? -15.219 3.029 10.047 1.00 91.38 86 LYS A O 1
ATOM 699 N N . TRP A 1 87 ? -14.810 4.588 11.626 1.00 92.50 87 TRP A N 1
ATOM 700 C CA . TRP A 1 87 ? -13.552 4.008 12.091 1.00 92.50 87 TRP A CA 1
ATOM 701 C C . TRP A 1 87 ? -13.792 2.622 12.684 1.00 92.50 87 TRP A C 1
ATOM 703 O O . TRP A 1 87 ? -13.127 1.674 12.268 1.00 92.50 87 TRP A O 1
ATOM 713 N N . LEU A 1 88 ? -14.801 2.499 13.555 1.00 92.75 88 LEU A N 1
ATOM 714 C CA . LEU A 1 88 ? -15.220 1.223 14.129 1.00 92.75 88 LEU A CA 1
ATOM 715 C C . LEU A 1 88 ? -15.582 0.234 13.018 1.00 92.75 88 LEU A C 1
ATOM 717 O O . LEU A 1 88 ? -14.938 -0.800 12.899 1.00 92.75 88 LEU A O 1
ATOM 721 N N . LEU A 1 89 ? -16.523 0.586 12.135 1.00 88.88 89 LEU A N 1
ATOM 722 C CA . LEU A 1 89 ? -17.011 -0.317 11.088 1.00 88.88 89 LEU A CA 1
ATOM 723 C C . LEU A 1 89 ? -15.881 -0.834 10.182 1.00 88.88 89 LEU A C 1
ATOM 725 O O . LEU A 1 89 ? -15.833 -2.021 9.877 1.00 88.88 89 LEU A O 1
ATOM 729 N N . SER A 1 90 ? -14.939 0.037 9.800 1.00 87.12 90 SER A N 1
ATOM 730 C CA . SER A 1 90 ? -13.778 -0.334 8.971 1.00 87.12 90 SER A CA 1
ATOM 731 C C . SER A 1 90 ? -12.800 -1.308 9.644 1.00 87.12 90 SER A C 1
ATOM 733 O O . SER A 1 90 ? -11.966 -1.901 8.964 1.00 87.12 90 SER A O 1
ATOM 735 N N . ARG A 1 91 ? -12.882 -1.457 10.971 1.00 88.75 91 ARG A N 1
ATOM 736 C CA . ARG A 1 91 ? -11.997 -2.277 11.815 1.00 88.75 91 ARG A CA 1
ATOM 737 C C . ARG A 1 91 ? -12.767 -3.325 12.615 1.00 88.75 91 ARG A C 1
ATOM 739 O O . ARG A 1 91 ? -12.234 -3.890 13.567 1.00 88.75 91 ARG A O 1
ATOM 746 N N . ALA A 1 92 ? -14.020 -3.574 12.246 1.00 86.81 92 ALA A N 1
ATOM 747 C CA . ALA A 1 92 ? -14.842 -4.586 12.875 1.00 86.81 92 ALA A CA 1
ATOM 748 C C . ALA A 1 92 ? -14.170 -5.958 12.763 1.00 86.81 92 ALA A C 1
ATOM 750 O O . ALA A 1 92 ? -13.817 -6.400 11.670 1.00 86.81 92 ALA A O 1
ATOM 751 N N . PHE A 1 93 ? -14.036 -6.657 13.889 1.00 82.69 93 PHE A N 1
ATOM 752 C CA . PHE A 1 93 ? -13.682 -8.069 13.859 1.00 82.69 93 PHE A CA 1
ATOM 753 C C . PHE A 1 93 ? -14.881 -8.842 13.297 1.00 82.69 93 PHE A C 1
ATOM 755 O O . PHE A 1 93 ? -15.961 -8.837 13.894 1.00 82.69 93 PHE A O 1
ATOM 762 N N . THR A 1 94 ? -14.721 -9.461 12.128 1.00 69.19 94 THR A N 1
ATOM 763 C CA . THR A 1 94 ? -15.753 -10.304 11.520 1.00 69.19 94 THR A CA 1
ATOM 764 C C . THR A 1 94 ? -15.563 -11.755 11.968 1.00 69.19 94 THR A C 1
ATOM 766 O O . THR A 1 94 ? -14.469 -12.309 11.901 1.00 69.19 94 THR A O 1
ATOM 769 N N . ASP A 1 95 ? -16.648 -12.391 12.426 1.00 59.41 95 ASP A N 1
ATOM 770 C CA . ASP A 1 95 ? -16.670 -13.827 12.763 1.00 59.41 95 ASP A CA 1
ATOM 771 C C . ASP A 1 95 ? -16.693 -14.716 11.496 1.00 59.41 95 ASP A C 1
ATOM 773 O O . ASP A 1 95 ? -16.622 -15.945 11.577 1.00 59.41 95 ASP A O 1
ATOM 777 N N . LYS A 1 96 ? -16.809 -14.114 10.302 1.00 56.75 96 LYS A N 1
ATOM 778 C CA . LYS A 1 96 ? -16.831 -14.840 9.032 1.00 56.75 96 LYS A CA 1
ATOM 779 C C . LYS A 1 96 ? -15.437 -15.389 8.732 1.00 56.75 96 LYS A C 1
ATOM 781 O O . LYS A 1 96 ? -14.570 -14.682 8.231 1.00 56.75 96 LYS A O 1
ATOM 786 N N . ARG A 1 97 ? -15.250 -16.687 8.993 1.00 45.69 97 ARG A N 1
ATOM 787 C CA . ARG A 1 97 ? -14.103 -17.474 8.498 1.00 45.69 97 ARG A CA 1
ATOM 788 C C . ARG A 1 97 ? -13.893 -17.317 6.986 1.00 45.69 97 ARG A C 1
ATOM 790 O O . ARG A 1 97 ? -12.750 -17.369 6.555 1.00 45.69 97 ARG A O 1
ATOM 797 N N . ASP A 1 98 ? -14.950 -17.035 6.226 1.00 45.06 98 ASP A N 1
ATOM 798 C CA . ASP A 1 98 ? -14.888 -16.805 4.776 1.00 45.06 98 ASP A CA 1
ATOM 799 C C . ASP A 1 98 ? -14.053 -15.572 4.378 1.00 45.06 98 ASP A C 1
ATOM 801 O O . ASP A 1 98 ? -13.563 -15.506 3.254 1.00 45.06 98 ASP A O 1
ATOM 805 N N . ASP A 1 99 ? -13.811 -14.621 5.290 1.00 49.62 99 ASP A N 1
ATOM 806 C CA . ASP A 1 99 ? -12.890 -13.503 5.042 1.00 49.62 99 ASP A CA 1
ATOM 807 C C . ASP A 1 99 ? -11.415 -13.928 5.159 1.00 49.62 99 ASP A C 1
ATOM 809 O O . ASP A 1 99 ? -10.536 -13.174 4.764 1.00 49.62 99 ASP A O 1
ATOM 813 N N . LEU A 1 100 ? -11.093 -15.109 5.705 1.00 45.50 100 LEU A N 1
ATOM 814 C CA . LEU A 1 100 ? -9.721 -15.637 5.680 1.00 45.50 100 LEU A CA 1
ATOM 815 C C . LEU A 1 100 ? -9.376 -16.242 4.315 1.00 45.50 100 LEU A C 1
ATOM 817 O O . LEU A 1 100 ? -8.237 -16.087 3.884 1.00 45.50 100 LEU A O 1
ATOM 821 N N . ASP A 1 101 ? -10.359 -16.829 3.628 1.00 43.94 101 ASP A N 1
ATOM 822 C CA . ASP A 1 101 ? -10.214 -17.332 2.256 1.00 43.94 101 ASP A CA 1
ATOM 823 C C . ASP A 1 101 ? -10.381 -16.210 1.205 1.00 43.94 101 ASP A C 1
ATOM 825 O O . ASP A 1 101 ? -9.782 -16.279 0.136 1.00 43.94 101 ASP A O 1
ATOM 829 N N . ASN A 1 102 ? -11.107 -15.127 1.533 1.00 45.84 102 ASN A N 1
ATOM 830 C CA . ASN A 1 102 ? -11.223 -13.895 0.728 1.00 45.84 102 ASN A CA 1
ATOM 831 C C . ASN A 1 102 ? -10.277 -12.757 1.153 1.00 45.84 102 ASN A C 1
ATOM 833 O O . ASN A 1 102 ? -10.414 -11.623 0.683 1.00 45.84 102 ASN A O 1
ATOM 837 N N . LYS A 1 103 ? -9.283 -13.028 2.007 1.00 52.34 103 LYS A N 1
ATOM 838 C CA . LYS A 1 103 ? -8.145 -12.121 2.190 1.00 52.34 103 LYS A CA 1
ATOM 839 C C . LYS A 1 103 ? -7.277 -12.207 0.942 1.00 52.34 103 LYS A C 1
ATOM 841 O O . LYS A 1 103 ? -6.161 -12.717 0.984 1.00 52.34 103 LYS A O 1
ATOM 846 N N . GLU A 1 104 ? -7.747 -11.618 -0.157 1.00 53.22 104 GLU A N 1
ATOM 847 C CA . GLU A 1 104 ? -6.799 -10.935 -1.021 1.00 53.22 104 GLU A CA 1
ATOM 848 C C . GLU A 1 104 ? -6.003 -10.041 -0.067 1.00 53.22 104 GLU A C 1
ATOM 850 O O . GLU A 1 104 ? -6.530 -9.080 0.507 1.00 53.22 104 GLU A O 1
ATOM 855 N N . MET A 1 105 ? -4.749 -10.418 0.208 1.00 58.53 105 MET A N 1
ATOM 856 C CA . MET A 1 105 ? -3.829 -9.534 0.912 1.00 58.53 105 MET A CA 1
ATOM 857 C C . MET A 1 105 ? -3.943 -8.165 0.235 1.00 58.53 105 MET A C 1
ATOM 859 O O . MET A 1 105 ? -4.205 -8.114 -0.964 1.00 58.53 105 MET A O 1
ATOM 863 N N . PHE A 1 106 ? -3.731 -7.049 0.934 1.00 59.44 106 PHE A N 1
ATOM 864 C CA . PHE A 1 106 ? -3.769 -5.726 0.277 1.00 59.44 106 PHE A CA 1
ATOM 865 C C . PHE A 1 106 ? -2.979 -5.706 -1.051 1.00 59.44 106 PHE A C 1
ATOM 867 O O . PHE A 1 106 ? -3.384 -5.065 -2.013 1.00 59.44 106 PHE A O 1
ATOM 874 N N . VAL A 1 107 ? -1.904 -6.499 -1.107 1.00 62.69 107 VAL A N 1
ATOM 875 C CA . VAL A 1 107 ? -1.028 -6.725 -2.264 1.00 62.69 107 VAL A CA 1
ATOM 876 C C . VAL A 1 107 ? -1.657 -7.565 -3.393 1.00 62.69 107 VAL A C 1
ATOM 878 O O . VAL A 1 107 ? -1.266 -7.430 -4.541 1.00 62.69 107 VAL A O 1
ATOM 881 N N . GLN A 1 108 ? -2.616 -8.436 -3.102 1.00 70.94 108 GLN A N 1
ATOM 882 C CA . GLN A 1 108 ? -3.320 -9.274 -4.081 1.00 70.94 108 GLN A CA 1
ATOM 883 C C . GLN A 1 108 ? -4.666 -8.683 -4.507 1.00 70.94 108 GLN A C 1
ATOM 885 O O . GLN A 1 108 ? -5.288 -9.196 -5.435 1.00 70.94 108 GLN A O 1
ATOM 890 N N . LYS A 1 109 ? -5.117 -7.607 -3.849 1.00 80.25 109 LYS A N 1
ATOM 891 C CA . LYS A 1 109 ? -6.451 -7.069 -4.080 1.00 80.25 109 LYS A CA 1
ATOM 892 C C . LYS A 1 109 ? -6.639 -6.611 -5.519 1.00 80.25 109 LYS A C 1
ATOM 894 O O . LYS A 1 109 ? -5.928 -5.716 -5.977 1.00 80.25 109 LYS A O 1
ATOM 899 N N . GLY A 1 110 ? -7.626 -7.183 -6.206 1.00 84.44 110 GLY A N 1
ATOM 900 C CA . GLY A 1 110 ? -7.974 -6.814 -7.576 1.00 84.44 110 GLY A CA 1
ATOM 901 C C . GLY A 1 110 ? -7.006 -7.310 -8.651 1.00 84.44 110 GLY A C 1
ATOM 902 O O . GLY A 1 110 ? -7.145 -6.877 -9.797 1.00 84.44 110 GLY A O 1
ATOM 903 N N . VAL A 1 111 ? -6.065 -8.202 -8.319 1.00 91.50 111 VAL A N 1
ATOM 904 C CA . VAL A 1 111 ? -5.175 -8.845 -9.297 1.00 91.50 111 VAL A CA 1
ATOM 905 C C . VAL A 1 111 ? -5.993 -9.694 -10.272 1.00 91.50 111 VAL A C 1
ATOM 907 O O . VAL A 1 111 ? -6.906 -10.421 -9.886 1.00 91.50 111 VAL A O 1
ATOM 910 N N . LYS A 1 112 ? -5.665 -9.620 -11.564 1.00 92.12 112 LYS A N 1
ATOM 911 C CA . LYS A 1 112 ? -6.296 -10.420 -12.616 1.00 92.12 112 LYS A CA 1
ATOM 912 C C . LYS A 1 112 ? -5.268 -11.291 -13.318 1.00 92.12 112 LYS A C 1
ATOM 914 O O . LYS A 1 112 ? -4.347 -10.783 -13.950 1.00 92.12 112 LYS A O 1
ATOM 919 N N . LEU A 1 113 ? -5.483 -12.603 -13.247 1.00 94.00 113 LEU A N 1
ATOM 920 C CA . LEU A 1 113 ? -4.714 -13.576 -14.014 1.00 94.00 113 LEU A CA 1
ATOM 921 C C . LEU A 1 113 ? -5.082 -13.496 -15.496 1.00 94.00 113 LEU A C 1
ATOM 923 O O . LEU A 1 113 ? -6.237 -13.253 -15.854 1.00 94.00 113 LEU A O 1
ATOM 927 N N . TRP A 1 114 ? -4.094 -13.725 -16.349 1.00 95.62 114 TRP A N 1
ATOM 928 C CA . TRP A 1 114 ? -4.241 -13.664 -17.793 1.00 95.62 114 TRP A CA 1
ATOM 929 C C . TRP A 1 114 ? -3.335 -14.688 -18.478 1.00 95.62 114 TRP A C 1
ATOM 931 O O . TRP A 1 114 ? -2.461 -15.290 -17.856 1.00 95.62 114 TRP A O 1
ATOM 941 N N . TYR A 1 115 ? -3.600 -14.922 -19.761 1.00 94.25 115 TYR A N 1
ATOM 942 C CA . TYR A 1 115 ? -2.938 -15.940 -20.576 1.00 94.25 115 TYR A CA 1
ATOM 943 C C . TYR A 1 115 ? -2.576 -15.355 -21.951 1.00 94.25 115 TYR A C 1
ATOM 945 O O . TYR A 1 115 ? -2.518 -14.142 -22.122 1.00 94.25 115 TYR A O 1
ATOM 953 N N . ARG A 1 116 ? -2.347 -16.216 -22.947 1.00 92.06 116 ARG A N 1
ATOM 954 C CA . ARG A 1 116 ? -1.836 -15.854 -24.279 1.00 92.06 116 ARG A CA 1
ATOM 955 C C . ARG A 1 116 ? -2.580 -14.708 -24.975 1.00 92.06 116 ARG A C 1
ATOM 957 O O . ARG A 1 116 ? -1.929 -13.896 -25.618 1.00 92.06 116 ARG A O 1
ATOM 964 N N . ASP A 1 117 ? -3.903 -14.654 -24.856 1.00 91.50 117 ASP A N 1
ATOM 965 C CA . ASP A 1 117 ? -4.745 -13.711 -25.611 1.00 91.50 117 ASP A CA 1
ATOM 966 C C . ASP A 1 117 ? -4.992 -12.394 -24.854 1.00 91.50 117 ASP A C 1
ATOM 968 O O . ASP A 1 117 ? -5.950 -11.671 -25.125 1.00 91.50 117 ASP A O 1
ATOM 972 N N . PHE A 1 118 ? -4.156 -12.097 -23.857 1.00 95.38 118 PHE A N 1
ATOM 973 C CA . PHE A 1 118 ? -4.275 -10.892 -23.052 1.00 95.38 118 PHE A CA 1
ATOM 974 C C . PHE A 1 118 ? -3.887 -9.642 -23.839 1.00 95.38 118 PHE A C 1
ATOM 976 O O . PHE A 1 118 ? -2.757 -9.515 -24.314 1.00 95.38 118 PHE A O 1
ATOM 983 N N . ASP A 1 119 ? -4.816 -8.690 -23.916 1.00 95.50 119 ASP A N 1
ATOM 984 C CA . ASP A 1 119 ? -4.527 -7.356 -24.425 1.00 95.50 119 ASP A CA 1
ATOM 985 C C . ASP A 1 119 ? -3.817 -6.537 -23.342 1.00 95.50 119 ASP A C 1
ATOM 987 O O . ASP A 1 119 ? -4.426 -6.068 -22.375 1.00 95.50 119 ASP A O 1
ATOM 991 N N . ILE A 1 120 ? -2.494 -6.432 -23.472 1.00 96.75 120 ILE A N 1
ATOM 992 C CA . ILE A 1 120 ? -1.647 -5.760 -22.488 1.00 96.75 120 ILE A CA 1
ATOM 993 C C . ILE A 1 120 ? -2.019 -4.268 -22.450 1.00 96.75 120 ILE A C 1
ATOM 995 O O . ILE A 1 120 ? -2.015 -3.623 -23.498 1.00 96.75 120 ILE A O 1
ATOM 999 N N . PRO A 1 121 ? -2.272 -3.665 -21.274 1.00 97.88 121 PRO A N 1
ATOM 1000 C CA . PRO A 1 121 ? -2.581 -2.242 -21.180 1.00 97.88 121 PRO A CA 1
ATOM 1001 C C . P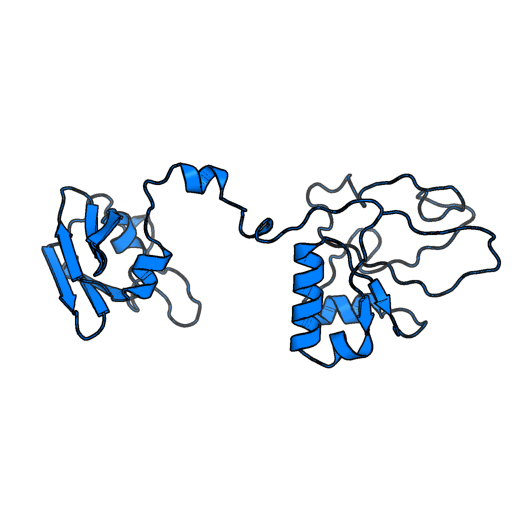RO A 1 121 ? -1.467 -1.355 -21.752 1.00 97.88 121 PRO A C 1
ATOM 1003 O O . PRO A 1 121 ? -0.287 -1.546 -21.442 1.00 97.88 121 PRO A O 1
ATOM 1006 N N . HIS A 1 122 ? -1.851 -0.359 -22.554 1.00 98.00 122 HIS A N 1
ATOM 1007 C CA . HIS A 1 122 ? -0.936 0.582 -23.200 1.00 98.00 122 HIS A CA 1
ATOM 1008 C C . HIS A 1 122 ? -1.097 2.002 -22.651 1.00 98.00 122 HIS A C 1
ATOM 1010 O O . HIS A 1 122 ? -2.204 2.527 -22.582 1.00 98.00 122 HIS A O 1
ATOM 1016 N N . PHE A 1 123 ? 0.025 2.652 -22.339 1.00 98.25 123 PHE A N 1
ATOM 1017 C CA . PHE A 1 123 ? 0.072 4.018 -21.815 1.00 98.25 123 PHE A CA 1
ATOM 1018 C C . PHE A 1 123 ? 1.023 4.910 -22.624 1.00 98.25 123 PHE A C 1
ATOM 1020 O O . PHE A 1 123 ? 1.998 4.445 -23.221 1.00 98.25 123 PHE A O 1
ATOM 1027 N N . SER A 1 124 ? 0.766 6.219 -22.633 1.00 98.25 124 SER A N 1
ATOM 1028 C CA . SER A 1 124 ? 1.676 7.213 -23.214 1.00 98.25 124 SER A CA 1
ATOM 1029 C C . SER A 1 124 ? 2.680 7.687 -22.169 1.00 98.25 124 SER A C 1
ATOM 1031 O O . SER A 1 124 ? 2.290 8.202 -21.125 1.00 98.25 124 SER A O 1
ATOM 1033 N N . PHE A 1 125 ? 3.973 7.589 -22.477 1.00 97.88 125 PHE A N 1
ATOM 1034 C CA . PHE A 1 125 ? 5.053 8.049 -21.599 1.00 97.88 125 PHE A CA 1
ATOM 1035 C C . PHE A 1 125 ? 4.909 9.523 -21.208 1.00 97.88 125 PHE A C 1
ATOM 1037 O O . PHE A 1 125 ? 5.152 9.888 -20.063 1.00 97.88 125 PHE A O 1
ATOM 1044 N N . GLY A 1 126 ? 4.514 10.372 -22.161 1.00 97.50 126 GLY A N 1
ATOM 1045 C CA . GLY A 1 126 ? 4.345 11.803 -21.914 1.00 97.50 126 GLY A CA 1
ATOM 1046 C C . GLY A 1 126 ? 3.173 12.107 -20.982 1.00 97.50 126 GLY A C 1
ATOM 1047 O O . GLY A 1 126 ? 3.318 12.955 -20.111 1.00 97.50 126 GLY A O 1
ATOM 1048 N N . LEU A 1 127 ? 2.050 11.393 -21.137 1.00 97.62 127 LEU A N 1
ATOM 1049 C CA . LEU A 1 127 ? 0.868 11.584 -20.289 1.00 97.62 127 LEU A CA 1
ATOM 1050 C C . LEU A 1 127 ? 1.125 11.085 -18.868 1.00 97.62 127 LEU A C 1
ATOM 1052 O O . LEU A 1 127 ? 0.899 11.823 -17.921 1.00 97.62 127 LEU A O 1
ATOM 1056 N N . VAL A 1 128 ? 1.704 9.890 -18.722 1.00 97.81 128 VAL A N 1
ATOM 1057 C CA . VAL A 1 128 ? 2.030 9.312 -17.407 1.00 97.81 128 VAL A CA 1
ATOM 1058 C C . VAL A 1 128 ? 2.972 10.210 -16.597 1.00 97.81 128 VAL A C 1
ATOM 1060 O O . VAL A 1 128 ? 2.855 10.280 -15.382 1.00 97.81 128 VAL A O 1
ATOM 1063 N N . LEU A 1 129 ? 3.907 10.913 -17.243 1.00 97.12 129 LEU A N 1
ATOM 1064 C CA . LEU A 1 129 ? 4.799 11.849 -16.547 1.00 97.12 129 LEU A CA 1
ATOM 1065 C C . LEU A 1 129 ? 4.218 13.256 -16.355 1.00 97.12 129 LEU A C 1
ATOM 1067 O O . LEU A 1 129 ? 4.825 14.052 -15.641 1.00 97.12 129 LEU A O 1
ATOM 1071 N N . GLY A 1 130 ? 3.129 13.593 -17.044 1.00 96.94 130 GLY A N 1
ATOM 1072 C CA . GLY A 1 130 ? 2.563 14.942 -17.073 1.00 96.94 130 GLY A CA 1
ATOM 1073 C C . GLY A 1 130 ? 1.238 15.096 -16.329 1.00 96.94 130 GLY A C 1
ATOM 1074 O O . GLY A 1 130 ? 0.819 16.229 -16.116 1.00 96.94 130 GLY A O 1
ATOM 1075 N N . ASP A 1 131 ? 0.585 13.994 -15.961 1.00 97.56 131 ASP A N 1
ATOM 1076 C CA . ASP A 1 131 ? -0.756 13.976 -15.379 1.00 97.56 131 ASP A CA 1
ATOM 1077 C C . ASP A 1 131 ? -0.857 12.940 -14.248 1.00 97.56 131 ASP A C 1
ATOM 1079 O O . ASP A 1 131 ? -0.538 11.763 -14.432 1.00 97.56 131 ASP A O 1
ATOM 1083 N N . GLU A 1 132 ? -1.304 13.380 -13.068 1.00 96.69 132 GLU A N 1
ATOM 1084 C CA . GLU A 1 132 ? -1.369 12.543 -11.862 1.00 96.69 132 GLU A CA 1
ATOM 1085 C C . GLU A 1 132 ? -2.383 11.404 -12.000 1.00 96.69 132 GLU A C 1
ATOM 1087 O O . GLU A 1 132 ? -2.120 10.292 -11.538 1.00 96.69 132 GLU A O 1
ATOM 1092 N N . GLN A 1 133 ? -3.509 11.646 -12.677 1.00 98.00 133 GLN A N 1
ATOM 1093 C CA . GLN A 1 133 ? -4.506 10.605 -12.914 1.00 98.00 133 GLN A CA 1
ATOM 1094 C C . GLN A 1 133 ? -3.949 9.525 -13.846 1.00 98.00 133 GLN A C 1
ATOM 1096 O O . GLN A 1 133 ? -4.046 8.341 -13.544 1.00 98.00 133 GLN A O 1
ATOM 1101 N N . SER A 1 134 ? -3.275 9.918 -14.928 1.00 97.88 134 SER A N 1
ATOM 1102 C CA . SER A 1 134 ? -2.605 8.991 -15.846 1.00 97.88 134 SER A CA 1
ATOM 1103 C C . SER A 1 134 ? -1.500 8.181 -15.157 1.00 97.88 134 SER A C 1
ATOM 1105 O O . SER A 1 134 ? -1.306 7.006 -15.480 1.00 97.88 134 SER A O 1
ATOM 1107 N N . LEU A 1 135 ? -0.766 8.787 -14.214 1.00 97.75 135 LEU A N 1
ATOM 1108 C CA . LEU A 1 135 ? 0.220 8.087 -13.389 1.00 97.75 135 LEU A CA 1
ATOM 1109 C C . LEU A 1 135 ? -0.449 7.046 -12.483 1.00 97.75 135 LEU A C 1
ATOM 1111 O O . LEU A 1 135 ? 0.024 5.910 -12.414 1.00 97.75 135 LEU A O 1
ATOM 1115 N N . LEU A 1 136 ? -1.549 7.415 -11.820 1.00 97.50 136 LEU A N 1
ATOM 1116 C CA . LEU A 1 136 ? -2.330 6.507 -10.983 1.00 97.50 136 LEU A CA 1
ATOM 1117 C C . LEU A 1 136 ? -2.887 5.338 -11.801 1.00 97.50 136 LEU A C 1
ATOM 1119 O O . LEU A 1 136 ? -2.641 4.189 -11.442 1.00 97.50 136 LEU A O 1
ATOM 1123 N N . ASP A 1 137 ? -3.535 5.611 -12.933 1.00 97.88 137 ASP A N 1
ATOM 1124 C CA . ASP A 1 137 ? -4.115 4.591 -13.812 1.00 97.88 137 ASP A CA 1
ATOM 1125 C C . ASP A 1 137 ? -3.050 3.592 -14.299 1.00 97.88 137 ASP A C 1
ATOM 1127 O O . ASP A 1 137 ? -3.284 2.381 -14.356 1.00 97.88 137 ASP A O 1
ATOM 1131 N N . TRP A 1 138 ? -1.848 4.084 -14.619 1.00 97.75 138 TRP A N 1
ATOM 1132 C CA . TRP A 1 138 ? -0.708 3.244 -14.989 1.00 97.75 138 TRP A CA 1
ATOM 1133 C C . TRP A 1 138 ? -0.234 2.357 -13.827 1.00 97.75 138 TRP A C 1
ATOM 1135 O O . TRP A 1 138 ? -0.001 1.162 -14.035 1.00 97.75 138 TRP A O 1
ATOM 1145 N N . MET A 1 139 ? -0.122 2.899 -12.608 1.00 96.31 139 MET A N 1
ATOM 1146 C CA . MET A 1 139 ? 0.253 2.122 -11.418 1.00 96.31 139 MET A CA 1
ATOM 1147 C C . MET A 1 139 ? -0.812 1.086 -11.047 1.00 96.31 139 MET A C 1
ATOM 1149 O O . MET A 1 139 ? -0.470 -0.053 -10.729 1.00 96.31 139 MET A O 1
ATOM 1153 N N . GLU A 1 140 ? -2.094 1.441 -11.127 1.00 95.38 140 GLU A N 1
ATOM 1154 C CA . GLU A 1 140 ? -3.208 0.529 -10.865 1.00 95.38 140 GLU A CA 1
ATOM 1155 C C . GLU A 1 140 ? -3.263 -0.601 -11.894 1.00 95.38 140 GLU A C 1
ATOM 1157 O O . GLU A 1 140 ? -3.445 -1.761 -11.525 1.00 95.38 140 GLU A O 1
ATOM 1162 N N . ALA A 1 141 ? -3.053 -0.300 -13.180 1.00 96.88 141 ALA A N 1
ATOM 1163 C CA . ALA A 1 141 ? -2.962 -1.319 -14.220 1.00 96.88 141 ALA A CA 1
ATOM 1164 C C . ALA A 1 141 ? -1.762 -2.251 -13.996 1.00 96.88 141 ALA A C 1
ATOM 1166 O O . ALA A 1 141 ? -1.901 -3.470 -14.127 1.00 96.88 141 ALA A O 1
ATOM 1167 N N . LEU A 1 142 ? -0.604 -1.704 -13.612 1.00 96.00 142 LEU A N 1
ATOM 1168 C CA . LEU A 1 142 ? 0.577 -2.499 -13.286 1.00 96.00 142 LEU A CA 1
ATOM 1169 C C . LEU A 1 142 ? 0.346 -3.395 -12.063 1.00 96.00 142 LEU A C 1
ATOM 1171 O O . LEU A 1 142 ? 0.706 -4.565 -12.107 1.00 96.00 142 LEU A O 1
ATOM 1175 N N . HIS A 1 143 ? -0.286 -2.892 -11.002 1.00 94.00 143 HIS A N 1
ATOM 1176 C CA . HIS A 1 143 ? -0.670 -3.692 -9.831 1.00 94.00 143 HIS A CA 1
ATOM 1177 C C . HIS A 1 143 ? -1.650 -4.809 -10.208 1.00 94.00 143 HIS A C 1
ATOM 1179 O O . HIS A 1 143 ? -1.467 -5.968 -9.845 1.00 94.00 143 HIS A O 1
ATOM 1185 N N . LYS A 1 144 ? -2.675 -4.465 -10.988 1.00 94.38 144 LYS A N 1
ATOM 1186 C CA . LYS A 1 144 ? -3.761 -5.365 -11.374 1.00 94.38 144 LYS A CA 1
ATOM 1187 C C . LYS A 1 144 ? -3.314 -6.496 -12.291 1.00 94.38 144 LYS A C 1
ATOM 1189 O O . LYS A 1 144 ? -3.761 -7.625 -12.116 1.00 94.38 144 LYS A O 1
ATOM 1194 N N . TYR A 1 145 ? -2.487 -6.196 -13.287 1.00 95.81 145 TYR A N 1
ATOM 1195 C CA . TYR A 1 145 ? -2.122 -7.154 -14.333 1.00 95.81 145 TYR A CA 1
ATOM 1196 C C . TYR A 1 145 ? -0.658 -7.599 -14.261 1.00 95.81 145 TYR A C 1
ATOM 1198 O O . TYR A 1 145 ? -0.285 -8.557 -14.924 1.00 95.81 145 TYR A O 1
ATOM 1206 N N . GLY A 1 146 ? 0.203 -6.924 -13.501 1.00 95.50 146 GLY A N 1
ATOM 1207 C CA . GLY A 1 146 ? 1.638 -7.225 -13.433 1.00 95.50 146 GLY A CA 1
ATOM 1208 C C . GLY A 1 146 ? 2.442 -6.826 -14.679 1.00 95.50 146 GLY A C 1
ATOM 1209 O O . GLY A 1 146 ? 3.665 -6.942 -14.668 1.00 95.50 146 GLY A O 1
ATOM 1210 N N . LEU A 1 147 ? 1.791 -6.340 -15.745 1.00 96.38 147 LEU A N 1
ATOM 1211 C CA . LEU A 1 147 ? 2.428 -5.970 -17.009 1.00 96.38 147 LEU A CA 1
ATOM 1212 C C . LEU A 1 147 ? 1.677 -4.828 -17.703 1.00 96.38 147 LEU A C 1
ATOM 1214 O O . LEU A 1 147 ? 0.456 -4.866 -17.837 1.00 96.38 147 LEU A O 1
ATOM 1218 N N . VAL A 1 148 ? 2.429 -3.840 -18.190 1.00 97.38 148 VAL A N 1
ATOM 1219 C CA . VAL A 1 148 ? 1.939 -2.707 -18.990 1.00 97.38 148 VAL A CA 1
ATOM 1220 C C . VAL A 1 148 ? 2.984 -2.327 -20.038 1.00 97.38 148 VAL A C 1
ATOM 1222 O O . VAL A 1 148 ? 4.188 -2.480 -19.813 1.00 97.38 148 VAL A O 1
ATOM 1225 N N . ILE A 1 149 ? 2.544 -1.794 -21.176 1.00 97.12 149 ILE A N 1
ATOM 1226 C CA . ILE A 1 149 ? 3.418 -1.269 -22.230 1.00 97.12 149 ILE A CA 1
ATOM 1227 C C . ILE A 1 149 ? 3.298 0.248 -22.269 1.00 97.12 149 ILE A C 1
ATOM 1229 O O . ILE A 1 149 ? 2.208 0.811 -22.241 1.00 97.12 149 ILE A O 1
ATOM 1233 N N . MET A 1 150 ? 4.435 0.930 -22.382 1.00 96.19 150 MET A N 1
ATOM 1234 C CA . MET A 1 150 ? 4.477 2.383 -22.477 1.00 96.19 150 MET A CA 1
ATOM 1235 C C . MET A 1 150 ? 5.116 2.824 -23.795 1.00 96.19 150 MET A C 1
ATOM 1237 O O . MET A 1 150 ? 6.222 2.404 -24.142 1.00 96.19 150 MET A O 1
ATOM 1241 N N . SER A 1 151 ? 4.415 3.690 -24.524 1.00 96.50 151 SER A N 1
ATOM 1242 C CA . SER A 1 151 ? 4.797 4.181 -25.851 1.00 96.50 151 SER A CA 1
ATOM 1243 C C . SER A 1 151 ? 5.175 5.661 -25.825 1.00 96.50 151 SER A C 1
ATOM 1245 O O . SER A 1 151 ? 4.801 6.402 -24.922 1.00 96.50 151 SER A O 1
ATOM 1247 N N . GLY A 1 152 ? 5.937 6.109 -26.826 1.00 95.94 152 GLY A N 1
ATOM 1248 C CA . GLY A 1 152 ? 6.303 7.525 -26.980 1.00 95.94 152 GLY A CA 1
ATOM 1249 C C . GLY A 1 152 ? 7.469 8.006 -26.105 1.00 95.94 152 GLY A C 1
ATOM 1250 O O . GLY A 1 152 ? 7.768 9.196 -26.100 1.00 95.94 152 GLY A O 1
ATOM 1251 N N . ALA A 1 153 ? 8.162 7.112 -25.392 1.00 95.56 153 ALA A N 1
ATOM 1252 C CA . ALA A 1 153 ? 9.360 7.482 -24.640 1.00 95.56 153 ALA A CA 1
ATOM 1253 C C . ALA A 1 153 ? 10.512 7.904 -25.588 1.00 95.56 153 ALA A C 1
ATOM 1255 O O . ALA A 1 153 ? 10.827 7.158 -26.525 1.00 95.56 153 ALA A O 1
AT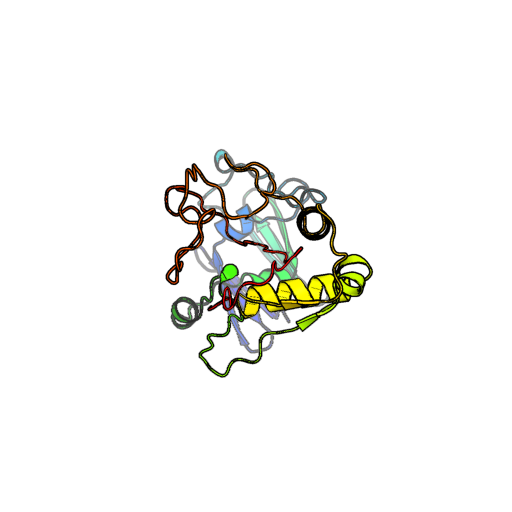OM 1256 N N . PRO A 1 154 ? 11.197 9.041 -25.341 1.00 94.31 154 PRO A N 1
ATOM 1257 C CA . PRO A 1 154 ? 12.351 9.478 -26.132 1.00 94.31 154 PRO A CA 1
ATOM 1258 C C . PRO A 1 154 ? 13.433 8.402 -26.235 1.00 94.31 154 PRO A C 1
ATOM 1260 O O . PRO A 1 154 ? 13.678 7.683 -25.269 1.00 94.31 154 PRO A O 1
ATOM 1263 N N . ARG A 1 155 ? 14.145 8.284 -27.366 1.00 91.69 155 ARG A N 1
ATOM 1264 C CA . ARG A 1 155 ? 15.170 7.239 -27.616 1.00 91.69 155 ARG A CA 1
ATOM 1265 C C . ARG A 1 155 ? 16.545 7.533 -26.987 1.00 91.69 155 ARG A C 1
ATOM 1267 O O . ARG A 1 155 ? 17.579 7.230 -27.567 1.00 91.69 155 ARG A O 1
ATOM 1274 N N . GLU A 1 156 ? 16.554 8.056 -25.769 1.00 89.94 156 GLU A N 1
ATOM 1275 C CA . GLU A 1 156 ? 17.763 8.402 -25.007 1.00 89.94 156 GLU A CA 1
ATOM 1276 C C . GLU A 1 156 ? 17.845 7.646 -23.666 1.00 89.94 156 GLU A C 1
ATOM 1278 O O . GLU A 1 156 ? 16.880 7.010 -23.229 1.00 89.94 156 GLU A O 1
ATOM 1283 N N . LEU A 1 157 ? 19.001 7.671 -23.005 1.00 89.69 157 LEU A N 1
ATOM 1284 C CA . LEU A 1 157 ? 19.148 7.083 -21.669 1.00 89.69 157 LEU A CA 1
ATOM 1285 C C . LEU A 1 157 ? 18.327 7.868 -20.627 1.00 89.69 157 LEU A C 1
ATOM 1287 O O . LEU A 1 157 ? 17.865 8.975 -20.879 1.00 89.69 157 LEU A O 1
ATOM 1291 N N . GLY A 1 158 ? 18.088 7.273 -19.458 1.00 91.88 158 GLY A N 1
ATOM 1292 C CA . GLY A 1 158 ? 17.434 7.964 -18.338 1.00 91.88 158 GLY A CA 1
ATOM 1293 C C . GLY A 1 158 ? 15.901 7.961 -18.338 1.00 91.88 158 GLY A C 1
ATOM 1294 O O . GLY A 1 158 ? 15.313 8.299 -17.318 1.00 91.88 158 GLY A O 1
ATOM 1295 N N . GLN A 1 159 ? 15.217 7.499 -19.391 1.00 94.31 159 GLN A N 1
ATOM 1296 C CA . GLN A 1 159 ? 13.739 7.468 -19.379 1.00 94.31 159 GLN A CA 1
ATOM 1297 C C . GLN A 1 159 ? 13.166 6.510 -18.317 1.00 94.31 159 GLN A C 1
ATOM 1299 O O . GLN A 1 159 ? 12.160 6.823 -17.690 1.00 94.31 159 GLN A O 1
ATOM 1304 N N . VAL A 1 160 ? 13.851 5.390 -18.048 1.00 93.62 160 VAL A N 1
ATOM 1305 C CA . VAL A 1 160 ? 13.519 4.495 -16.918 1.00 93.62 160 VAL A CA 1
ATOM 1306 C C . VAL A 1 160 ? 13.703 5.210 -15.578 1.00 93.62 160 VAL A C 1
ATOM 1308 O O . VAL A 1 160 ? 12.938 4.991 -14.644 1.00 93.62 160 VAL A O 1
ATOM 1311 N N . HIS A 1 161 ? 14.688 6.106 -15.487 1.00 94.25 161 HIS A N 1
ATOM 1312 C CA . HIS A 1 161 ? 14.892 6.878 -14.273 1.00 94.25 161 HIS A CA 1
ATOM 1313 C C . HIS A 1 161 ? 13.759 7.877 -14.047 1.00 94.25 161 HIS A C 1
ATOM 1315 O O . HIS A 1 161 ? 13.272 8.001 -12.933 1.00 94.25 161 HIS A O 1
ATOM 1321 N N . ARG A 1 162 ? 13.304 8.552 -15.109 1.00 95.44 162 ARG A N 1
ATOM 1322 C CA . ARG A 1 162 ? 12.197 9.515 -15.033 1.00 95.44 162 ARG A CA 1
ATOM 1323 C C . ARG A 1 162 ? 10.914 8.876 -14.507 1.00 95.44 162 ARG A C 1
ATOM 1325 O O . ARG A 1 162 ? 10.310 9.437 -13.604 1.00 95.44 162 ARG A O 1
ATOM 1332 N N . ILE A 1 163 ? 10.541 7.697 -15.015 1.00 94.31 163 ILE A N 1
ATOM 1333 C CA . ILE A 1 163 ? 9.348 6.994 -14.520 1.00 94.31 163 ILE A CA 1
ATOM 1334 C C . ILE A 1 163 ? 9.535 6.498 -13.080 1.00 94.31 163 ILE A C 1
ATOM 1336 O O . ILE A 1 163 ? 8.646 6.670 -12.256 1.00 94.31 163 ILE A O 1
ATOM 1340 N N . GLY A 1 164 ? 10.715 5.966 -12.738 1.00 93.94 164 GLY A N 1
ATOM 1341 C CA . GLY A 1 164 ? 11.013 5.549 -11.366 1.00 93.94 164 GLY A CA 1
ATOM 1342 C C . GLY A 1 164 ? 10.952 6.708 -10.366 1.00 93.94 164 GLY A C 1
ATOM 1343 O O . GLY A 1 164 ? 10.437 6.537 -9.267 1.00 93.94 164 GLY A O 1
ATOM 1344 N N . SER A 1 165 ? 11.424 7.894 -10.759 1.00 94.38 165 SER A N 1
ATOM 1345 C CA . SER A 1 165 ? 11.358 9.117 -9.949 1.00 94.38 165 SER A CA 1
ATOM 1346 C C . SER A 1 165 ? 9.957 9.715 -9.838 1.00 94.38 165 SER A C 1
ATOM 1348 O O . SER A 1 165 ? 9.686 10.382 -8.849 1.00 94.38 165 SER A O 1
ATOM 1350 N N . ALA A 1 166 ? 9.079 9.490 -10.819 1.00 94.38 166 ALA A N 1
ATOM 1351 C CA . ALA A 1 166 ? 7.683 9.922 -10.731 1.00 94.38 166 ALA A CA 1
ATOM 1352 C C . ALA A 1 166 ? 6.903 9.129 -9.668 1.00 94.38 166 ALA A C 1
ATOM 1354 O O . ALA A 1 166 ? 6.010 9.674 -9.034 1.00 94.38 166 ALA A O 1
ATOM 1355 N N . VAL A 1 167 ? 7.269 7.862 -9.444 1.00 93.25 167 VAL A N 1
ATOM 1356 C CA . VAL A 1 167 ? 6.670 7.011 -8.398 1.00 93.25 167 VAL A CA 1
ATOM 1357 C C . VAL A 1 167 ? 7.360 7.194 -7.049 1.00 93.25 167 VAL A C 1
ATOM 1359 O O . VAL A 1 167 ? 6.720 7.221 -6.003 1.00 93.25 167 VAL A O 1
ATOM 1362 N N . GLY A 1 168 ? 8.689 7.273 -7.058 1.00 93.31 168 GLY A N 1
ATOM 1363 C CA . GLY A 1 168 ? 9.497 7.377 -5.852 1.00 93.31 168 GLY A CA 1
ATOM 1364 C C . GLY A 1 168 ? 10.978 7.285 -6.181 1.00 93.31 168 GLY A C 1
ATOM 1365 O O . GLY A 1 168 ? 11.615 8.276 -6.532 1.00 93.31 168 GLY A O 1
ATOM 1366 N N . PHE A 1 169 ? 11.556 6.089 -6.066 1.00 93.06 169 PHE A N 1
ATOM 1367 C CA . PHE A 1 169 ? 12.979 5.879 -6.318 1.00 93.06 169 PHE A CA 1
ATOM 1368 C C . PHE A 1 169 ? 13.266 4.529 -6.969 1.00 93.06 169 PHE A C 1
ATOM 1370 O O . PHE A 1 169 ? 12.527 3.557 -6.824 1.00 93.06 169 PHE A O 1
ATOM 1377 N N . LEU A 1 170 ? 14.401 4.457 -7.664 1.00 92.81 170 LEU A N 1
ATOM 1378 C CA . LEU A 1 170 ? 14.896 3.204 -8.225 1.00 92.81 170 LEU A CA 1
ATOM 1379 C C . LEU A 1 170 ? 15.723 2.462 -7.191 1.00 92.81 170 LEU A C 1
ATOM 1381 O O . LEU A 1 170 ? 16.588 3.034 -6.520 1.00 92.81 170 LEU A O 1
ATOM 1385 N N . ARG A 1 171 ? 15.529 1.150 -7.133 1.00 91.75 171 ARG A N 1
ATOM 1386 C CA . ARG A 1 171 ? 16.370 0.285 -6.324 1.00 91.75 171 ARG A CA 1
ATOM 1387 C C . ARG A 1 171 ? 17.745 0.131 -6.968 1.00 91.75 171 ARG A C 1
ATOM 1389 O O . ARG A 1 171 ? 17.882 -0.472 -8.029 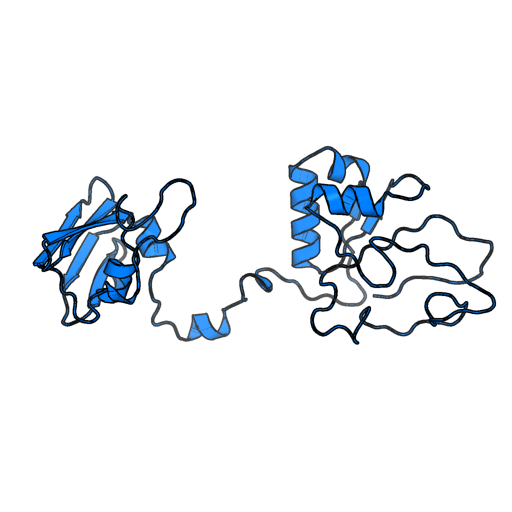1.00 91.75 171 ARG A O 1
ATOM 1396 N N . LYS A 1 172 ? 18.784 0.621 -6.293 1.00 93.19 172 LYS A N 1
ATOM 1397 C CA . LYS A 1 172 ? 20.171 0.375 -6.700 1.00 93.19 172 LYS A CA 1
ATOM 1398 C C . LYS A 1 172 ? 20.543 -1.088 -6.443 1.00 93.19 172 LYS A C 1
ATOM 1400 O O . LYS A 1 172 ? 20.337 -1.605 -5.348 1.00 93.19 172 LYS A O 1
ATOM 1405 N N . THR A 1 173 ? 21.117 -1.733 -7.449 1.00 92.06 173 THR A N 1
ATOM 1406 C CA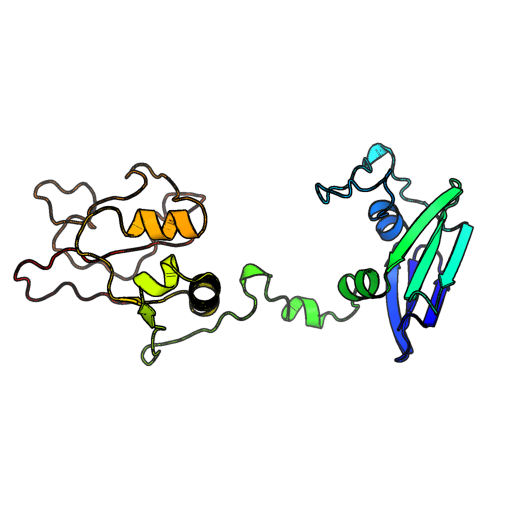 . THR A 1 173 ? 21.678 -3.089 -7.368 1.00 92.06 173 THR A CA 1
ATOM 1407 C C . THR A 1 173 ? 23.185 -3.036 -7.623 1.00 92.06 173 THR A C 1
ATOM 1409 O O . THR A 1 173 ? 23.738 -1.957 -7.861 1.00 92.06 173 THR A O 1
ATOM 1412 N N . PHE A 1 174 ? 23.872 -4.182 -7.620 1.00 89.62 174 PHE A N 1
ATOM 1413 C CA . PHE A 1 174 ? 25.279 -4.212 -8.037 1.00 89.62 174 PHE A CA 1
ATOM 1414 C C . PHE A 1 174 ? 25.483 -3.809 -9.510 1.00 89.62 174 PHE A C 1
ATOM 1416 O O . PHE A 1 174 ? 26.567 -3.360 -9.867 1.00 89.62 174 PHE A O 1
ATOM 1423 N N . TYR A 1 175 ? 24.441 -3.903 -10.347 1.00 88.94 175 TYR A N 1
ATOM 1424 C CA . TYR A 1 175 ? 24.446 -3.398 -11.724 1.00 88.94 175 TYR A CA 1
ATOM 1425 C C . TYR A 1 175 ? 24.208 -1.878 -11.817 1.00 88.94 175 TYR A C 1
ATOM 1427 O O . TYR A 1 175 ? 24.230 -1.320 -12.911 1.00 88.94 175 TYR A O 1
ATOM 1435 N N . GLY A 1 176 ? 23.978 -1.197 -10.689 1.00 90.50 176 GLY A N 1
ATOM 1436 C CA . GLY A 1 176 ? 23.611 0.219 -10.627 1.00 90.50 176 GLY A CA 1
ATOM 1437 C C . GLY A 1 176 ? 22.107 0.444 -10.441 1.00 90.50 176 GLY A C 1
ATOM 1438 O O . GLY A 1 176 ? 21.362 -0.470 -10.085 1.00 90.50 176 GLY A O 1
ATOM 1439 N N . SER A 1 177 ? 21.665 1.692 -10.624 1.00 88.06 177 SER A N 1
ATOM 1440 C CA . SER A 1 177 ? 20.243 2.090 -10.593 1.00 88.06 177 SER A CA 1
ATOM 1441 C C . SER A 1 177 ? 19.537 1.899 -11.939 1.00 88.06 177 SER A C 1
ATOM 1443 O O . SER A 1 177 ? 18.315 1.818 -11.997 1.00 88.06 177 SER A O 1
ATOM 1445 N N . SER A 1 178 ? 20.307 1.829 -13.024 1.00 88.88 178 SER A N 1
ATOM 1446 C CA . SER A 1 178 ? 19.865 1.411 -14.352 1.00 88.88 178 SER A CA 1
ATOM 1447 C C . SER A 1 178 ? 21.073 0.876 -15.115 1.00 88.88 178 SER A C 1
ATOM 1449 O O . SER A 1 178 ? 22.198 1.315 -14.867 1.00 88.88 178 SER A O 1
ATOM 1451 N N . VAL A 1 179 ? 20.847 -0.060 -16.033 1.00 88.50 179 VAL A N 1
ATOM 1452 C CA . VAL A 1 179 ? 21.914 -0.675 -16.824 1.00 88.50 179 VAL A CA 1
ATOM 1453 C C . VAL A 1 179 ? 21.504 -0.781 -18.289 1.00 88.50 179 VAL A C 1
ATOM 1455 O O . VAL A 1 179 ? 20.335 -0.988 -18.609 1.00 88.50 179 VAL A O 1
ATOM 1458 N N . ALA A 1 180 ? 22.465 -0.589 -19.192 1.00 87.31 180 ALA A N 1
ATOM 1459 C CA . ALA A 1 180 ? 22.239 -0.717 -20.625 1.00 87.31 180 ALA A CA 1
ATOM 1460 C C . ALA A 1 180 ? 22.454 -2.172 -21.058 1.00 87.31 180 ALA A C 1
ATOM 1462 O O . ALA A 1 180 ? 23.585 -2.652 -21.061 1.00 87.31 180 ALA A O 1
ATOM 1463 N N . LEU A 1 181 ? 21.377 -2.851 -21.454 1.00 87.38 181 LEU A N 1
ATOM 1464 C CA . LEU A 1 181 ? 21.438 -4.205 -22.006 1.00 87.38 181 LEU A CA 1
ATOM 1465 C C . LEU A 1 181 ? 21.868 -4.156 -23.478 1.00 87.38 181 LEU A C 1
ATOM 1467 O O . LEU A 1 181 ? 21.214 -3.523 -24.310 1.00 87.38 181 LEU A O 1
ATOM 1471 N N . ARG A 1 182 ? 22.989 -4.807 -23.791 1.00 86.31 182 ARG A N 1
ATOM 1472 C CA . ARG A 1 182 ? 23.550 -4.955 -25.142 1.00 86.31 182 ARG A CA 1
ATOM 1473 C C . ARG A 1 182 ? 24.414 -6.212 -25.198 1.00 86.31 182 ARG A C 1
ATOM 1475 O O . ARG A 1 182 ? 24.946 -6.620 -24.172 1.00 86.31 182 ARG A O 1
ATOM 1482 N N . SER A 1 183 ? 24.588 -6.784 -26.388 1.00 85.00 183 SER A N 1
ATOM 1483 C CA . SER A 1 183 ? 25.506 -7.911 -26.567 1.00 85.00 183 SER A CA 1
ATOM 1484 C C . SER A 1 183 ? 26.959 -7.451 -26.414 1.00 85.00 183 SER A C 1
ATOM 1486 O O . SER A 1 183 ? 27.366 -6.474 -27.044 1.00 85.00 183 SER A O 1
ATOM 1488 N N . GLU A 1 184 ? 27.745 -8.170 -25.618 1.00 86.81 184 GLU A N 1
ATOM 1489 C CA . GLU A 1 184 ? 29.159 -7.888 -25.347 1.00 86.81 184 GLU A CA 1
ATOM 1490 C C . GLU A 1 184 ? 30.020 -9.136 -25.608 1.00 86.81 184 GLU A C 1
ATOM 1492 O O . GLU A 1 184 ? 29.567 -10.260 -25.407 1.00 86.81 184 GLU A O 1
ATOM 1497 N N . GLN A 1 185 ? 31.269 -8.958 -26.061 1.00 81.25 185 GLN A N 1
ATOM 1498 C CA . GLN A 1 185 ? 32.158 -10.088 -26.395 1.00 81.25 185 GLN A CA 1
ATOM 1499 C C . GLN A 1 185 ? 32.585 -10.908 -25.166 1.00 81.25 185 GLN A C 1
ATOM 1501 O O . GLN A 1 185 ? 32.777 -12.114 -25.271 1.00 81.25 185 GLN A O 1
ATOM 1506 N N . GLN A 1 186 ? 32.724 -10.268 -24.002 1.00 86.00 186 GLN A N 1
ATOM 1507 C CA . GLN A 1 186 ? 33.098 -10.907 -22.734 1.00 86.00 186 GLN A CA 1
ATOM 1508 C C . GLN A 1 186 ? 31.995 -10.693 -21.690 1.00 86.00 186 GLN A C 1
ATOM 1510 O O . GLN A 1 186 ? 32.192 -10.062 -20.650 1.00 86.00 186 GLN A O 1
ATOM 1515 N N . ALA A 1 187 ? 30.797 -11.181 -22.009 1.00 85.56 187 ALA A N 1
ATOM 1516 C CA . ALA A 1 187 ? 29.617 -11.021 -21.173 1.00 85.56 187 ALA A CA 1
ATOM 1517 C C . ALA A 1 187 ? 29.752 -11.764 -19.832 1.00 85.56 187 ALA A C 1
ATOM 1519 O O . ALA A 1 187 ? 30.038 -12.959 -19.786 1.00 85.56 187 ALA A O 1
ATOM 1520 N N . ARG A 1 188 ? 29.474 -11.063 -18.726 1.00 84.06 188 ARG A N 1
ATOM 1521 C CA . ARG A 1 188 ? 29.426 -11.644 -17.365 1.00 84.06 188 ARG A CA 1
ATOM 1522 C C . ARG A 1 188 ? 28.049 -12.195 -16.980 1.00 84.06 188 ARG A C 1
ATOM 1524 O O . ARG A 1 188 ? 27.877 -12.720 -15.887 1.00 84.06 188 ARG A O 1
ATOM 1531 N N . SER A 1 189 ? 27.054 -12.018 -17.847 1.00 87.00 189 SER A N 1
ATOM 1532 C CA . SER A 1 189 ? 25.688 -12.517 -17.683 1.00 87.00 189 SER A CA 1
ATOM 1533 C C . SER A 1 189 ? 25.085 -12.798 -19.057 1.00 87.00 189 SER A C 1
ATOM 1535 O O . SER A 1 189 ? 25.371 -12.074 -20.014 1.00 87.00 189 SER A O 1
ATOM 1537 N N . LEU A 1 190 ? 24.225 -13.819 -19.145 1.00 89.94 190 LEU A N 1
ATOM 1538 C CA . LEU A 1 190 ? 23.523 -14.197 -20.378 1.00 89.94 190 LEU A CA 1
ATOM 1539 C C . LEU A 1 190 ? 22.690 -13.046 -20.961 1.00 89.94 190 LEU A C 1
ATOM 1541 O O . LEU A 1 190 ? 22.544 -12.968 -22.178 1.00 89.94 190 LEU A O 1
ATOM 1545 N N . ALA A 1 191 ? 22.236 -12.106 -20.124 1.00 89.56 191 ALA A N 1
ATOM 1546 C CA . ALA A 1 191 ? 21.499 -10.916 -20.555 1.00 89.56 191 ALA A CA 1
ATOM 1547 C C . ALA A 1 191 ? 22.304 -9.976 -21.480 1.00 89.56 191 ALA A C 1
ATOM 1549 O O . ALA A 1 191 ? 21.716 -9.149 -22.174 1.00 89.56 191 ALA A O 1
ATOM 1550 N N . TYR A 1 192 ? 23.636 -10.105 -21.508 1.00 89.19 192 TYR A N 1
ATOM 1551 C CA . TYR A 1 192 ? 24.538 -9.342 -22.381 1.00 89.19 192 TYR A CA 1
ATOM 1552 C C . TYR A 1 192 ? 25.064 -10.187 -23.550 1.00 89.19 192 TYR A C 1
ATOM 1554 O O . TYR A 1 192 ? 26.160 -9.947 -24.054 1.00 89.19 192 TYR A O 1
ATOM 1562 N N . THR A 1 193 ? 24.314 -11.204 -23.976 1.00 88.38 193 THR A N 1
ATOM 1563 C CA . THR A 1 193 ? 24.668 -12.080 -25.104 1.00 88.38 193 THR A CA 1
ATOM 1564 C C . THR A 1 193 ? 23.567 -12.086 -26.166 1.00 88.38 193 THR A C 1
ATOM 1566 O O . THR A 1 193 ? 22.512 -11.484 -25.979 1.00 88.38 193 THR A O 1
ATOM 1569 N N . GLY A 1 194 ? 23.811 -12.760 -27.292 1.00 86.94 194 GLY A N 1
ATOM 1570 C CA . GLY A 1 194 ? 22.801 -12.998 -28.330 1.00 86.94 194 GLY A CA 1
ATOM 1571 C C . GLY A 1 194 ? 21.967 -14.270 -28.134 1.00 86.94 194 GLY A C 1
ATOM 1572 O O . GLY A 1 194 ? 21.182 -14.600 -29.020 1.00 86.94 194 GLY A O 1
ATOM 1573 N N . TYR A 1 195 ? 22.157 -15.008 -27.035 1.00 88.62 195 TYR A N 1
ATOM 1574 C CA . TYR A 1 195 ? 21.411 -16.240 -26.769 1.00 88.62 195 TYR A CA 1
ATOM 1575 C C . TYR A 1 195 ? 19.975 -15.950 -26.315 1.00 88.62 195 TYR A C 1
ATOM 1577 O O . TYR A 1 195 ? 19.691 -14.907 -25.726 1.00 88.62 195 TYR A O 1
ATOM 1585 N N . GLU A 1 196 ? 19.065 -16.893 -26.572 1.00 90.19 196 GLU A N 1
ATOM 1586 C CA . GLU A 1 196 ? 17.694 -16.815 -26.065 1.00 90.19 196 GLU A CA 1
ATOM 1587 C C . GLU A 1 196 ? 17.684 -16.875 -24.531 1.00 90.19 196 GLU A C 1
ATOM 1589 O O . GLU A 1 196 ? 18.358 -17.704 -23.917 1.00 90.19 196 GLU A O 1
ATOM 1594 N N . LEU A 1 197 ? 16.879 -16.005 -23.918 1.00 92.81 197 LEU A N 1
ATOM 1595 C CA . LEU A 1 197 ? 16.558 -16.071 -22.499 1.00 92.81 197 LEU A CA 1
ATOM 1596 C C . LEU A 1 197 ? 15.198 -16.754 -22.342 1.00 92.81 197 LEU A C 1
ATOM 1598 O O . LEU A 1 197 ? 14.194 -16.274 -22.868 1.00 92.81 197 LEU A O 1
ATOM 1602 N N . GLN A 1 198 ? 15.167 -17.866 -21.608 1.00 94.25 198 GLN A N 1
ATOM 1603 C CA . GLN A 1 198 ? 13.911 -18.506 -21.207 1.00 94.25 198 GLN A CA 1
ATOM 1604 C C . GLN A 1 198 ? 13.121 -17.591 -20.254 1.00 94.25 198 GLN A C 1
ATOM 1606 O O . GLN A 1 198 ? 13.730 -16.715 -19.633 1.00 94.25 198 GLN A O 1
ATOM 1611 N N . PRO A 1 199 ? 11.797 -17.781 -20.093 1.00 94.62 199 PRO A N 1
ATOM 1612 C CA . PRO A 1 199 ? 11.037 -17.088 -19.055 1.00 94.62 199 PRO A CA 1
ATOM 1613 C C . PRO A 1 199 ? 11.710 -17.241 -17.685 1.00 94.62 199 PRO A C 1
ATOM 1615 O O . PRO A 1 199 ? 11.999 -18.353 -17.244 1.00 94.62 199 PRO A O 1
ATOM 1618 N N . HIS A 1 200 ? 12.006 -16.118 -17.036 1.00 94.94 200 HIS A N 1
ATOM 1619 C CA . HIS A 1 200 ? 12.726 -16.072 -15.766 1.00 94.94 200 HIS A CA 1
ATOM 1620 C C . HIS A 1 200 ? 12.323 -14.836 -14.961 1.00 94.94 200 HIS A C 1
ATOM 1622 O O . HIS A 1 200 ? 11.776 -13.875 -15.497 1.00 94.94 200 HIS A O 1
ATOM 1628 N N . THR A 1 201 ? 12.632 -14.855 -13.666 1.00 94.62 201 THR A N 1
ATOM 1629 C CA . THR A 1 201 ? 12.591 -13.666 -12.810 1.00 94.62 201 THR A CA 1
ATOM 1630 C C . THR A 1 201 ? 13.994 -13.104 -12.645 1.00 94.62 201 THR A C 1
ATOM 1632 O O . THR A 1 201 ? 14.936 -13.868 -12.414 1.00 94.62 201 THR A O 1
ATOM 1635 N N . ASP A 1 202 ? 14.127 -11.784 -12.679 1.00 93.50 202 ASP A N 1
ATOM 1636 C CA . ASP A 1 202 ? 15.414 -11.114 -12.530 1.00 93.50 202 ASP A CA 1
ATOM 1637 C C . ASP A 1 202 ? 15.985 -11.229 -11.112 1.00 93.50 202 ASP A C 1
ATOM 1639 O O . ASP A 1 202 ? 15.278 -11.156 -10.106 1.00 93.50 202 ASP A O 1
ATOM 1643 N N . LEU A 1 203 ? 17.314 -11.352 -11.049 1.00 93.56 203 LEU A N 1
ATOM 1644 C CA . LEU A 1 203 ? 18.103 -11.324 -9.814 1.00 93.56 203 LEU A CA 1
ATOM 1645 C C . LEU A 1 203 ? 17.614 -12.305 -8.720 1.00 93.56 203 LEU A C 1
ATOM 1647 O O . LEU A 1 203 ? 17.523 -11.911 -7.554 1.00 93.56 203 LEU A O 1
ATOM 1651 N N . PRO A 1 204 ? 17.342 -13.593 -9.031 1.00 93.31 204 PRO A N 1
ATOM 1652 C CA . PRO A 1 204 ? 16.750 -14.531 -8.072 1.00 93.31 204 PRO A CA 1
ATOM 1653 C C . PRO A 1 204 ? 17.674 -14.870 -6.891 1.00 93.31 204 PRO A C 1
ATOM 1655 O O . PRO A 1 204 ? 17.216 -15.441 -5.907 1.00 93.31 204 PRO A O 1
ATOM 1658 N N . TYR A 1 205 ? 18.955 -14.514 -6.993 1.00 92.44 205 TYR A N 1
ATOM 1659 C CA . TYR A 1 205 ? 19.981 -14.662 -5.962 1.00 92.44 205 TYR A CA 1
ATOM 1660 C C . TYR A 1 205 ? 19.972 -13.545 -4.906 1.00 92.44 205 TYR A C 1
ATOM 1662 O O . TYR A 1 205 ? 20.707 -13.635 -3.927 1.00 92.44 205 TYR A O 1
ATOM 1670 N N . TYR A 1 206 ? 19.167 -12.492 -5.078 1.00 93.44 206 TYR A N 1
ATOM 1671 C CA . TYR A 1 206 ? 18.868 -11.563 -3.990 1.00 93.44 206 TYR A CA 1
ATOM 1672 C C . TYR A 1 206 ? 17.747 -12.134 -3.117 1.00 93.44 206 TYR A C 1
ATOM 1674 O O . TYR A 1 206 ? 16.733 -12.595 -3.638 1.00 93.44 206 TYR A O 1
ATOM 1682 N N . GLU A 1 207 ? 17.894 -12.043 -1.795 1.00 93.44 207 GLU A N 1
ATOM 1683 C CA . GLU A 1 207 ? 16.824 -12.404 -0.853 1.00 93.44 207 GLU A CA 1
ATOM 1684 C C . GLU A 1 207 ? 15.607 -11.488 -1.047 1.00 93.44 207 GLU A C 1
ATOM 1686 O O . GLU A 1 207 ? 14.507 -11.937 -1.359 1.00 93.44 207 GLU A O 1
ATOM 1691 N N . PHE A 1 208 ? 15.838 -10.175 -1.001 1.00 90.38 208 PHE A N 1
ATOM 1692 C CA . PHE A 1 208 ? 14.863 -9.183 -1.435 1.00 90.38 208 PHE A CA 1
ATOM 1693 C C . PHE A 1 208 ? 15.066 -8.905 -2.919 1.00 90.38 208 PHE A C 1
ATOM 1695 O O . PHE A 1 208 ? 15.920 -8.099 -3.278 1.00 90.38 208 PHE A O 1
ATOM 1702 N N . LYS A 1 209 ? 14.284 -9.532 -3.790 1.00 92.25 209 LYS A N 1
ATOM 1703 C CA . LYS A 1 209 ? 14.352 -9.332 -5.251 1.00 92.25 209 LYS A CA 1
ATOM 1704 C C . LYS A 1 209 ? 13.688 -8.007 -5.654 1.00 92.25 209 LYS A C 1
ATOM 1706 O O . LYS A 1 209 ? 12.903 -7.469 -4.869 1.00 92.25 209 LYS A O 1
ATOM 1711 N N . PRO A 1 210 ? 14.007 -7.415 -6.818 1.00 91.88 210 PRO A N 1
ATOM 1712 C CA . PRO A 1 210 ? 13.223 -6.301 -7.344 1.00 91.88 210 PRO A CA 1
ATOM 1713 C C . PRO A 1 210 ? 11.764 -6.723 -7.554 1.00 91.88 210 PRO A C 1
ATOM 1715 O O . PRO A 1 210 ? 11.510 -7.745 -8.183 1.00 91.88 210 PRO A O 1
ATOM 1718 N N . SER A 1 211 ? 10.819 -5.940 -7.030 1.00 89.75 211 SER A N 1
ATOM 1719 C CA . SER A 1 211 ? 9.384 -6.232 -7.173 1.00 89.75 211 SER A CA 1
ATOM 1720 C C . SER A 1 211 ? 8.825 -5.807 -8.532 1.00 89.75 211 SER A C 1
ATOM 1722 O O . SER A 1 211 ? 7.849 -6.377 -8.999 1.00 89.75 211 SER A O 1
ATOM 1724 N N . VAL A 1 212 ? 9.438 -4.799 -9.158 1.00 93.38 212 VAL A N 1
ATOM 1725 C CA . VAL A 1 212 ? 9.061 -4.257 -10.469 1.00 93.38 212 VAL A CA 1
ATOM 1726 C C . VAL A 1 212 ? 10.336 -4.013 -11.268 1.00 93.38 212 VAL A C 1
ATOM 1728 O O . VAL A 1 212 ? 11.293 -3.430 -10.748 1.00 93.38 212 VAL A O 1
ATOM 1731 N N . SER A 1 213 ? 10.328 -4.425 -12.534 1.00 93.69 213 SER A N 1
ATOM 1732 C CA . SER A 1 213 ? 11.413 -4.192 -13.488 1.00 93.69 213 SER A CA 1
ATOM 1733 C C . SER A 1 213 ? 10.901 -3.401 -14.687 1.00 93.69 213 SER A C 1
ATOM 1735 O O . SER A 1 213 ? 9.845 -3.701 -15.237 1.00 93.69 213 SER A O 1
ATOM 1737 N N . SER A 1 214 ? 11.683 -2.413 -15.123 1.00 93.56 214 SER A N 1
ATOM 1738 C CA . SER A 1 214 ? 11.356 -1.551 -16.261 1.00 93.56 214 SER A CA 1
ATOM 1739 C C . SER A 1 214 ? 12.422 -1.681 -17.340 1.00 93.56 214 SER A C 1
ATOM 1741 O O . SER A 1 214 ? 13.583 -1.331 -17.122 1.00 93.56 214 SER A O 1
ATOM 1743 N N . VAL A 1 215 ? 12.023 -2.137 -18.528 1.00 93.56 215 VAL A N 1
ATOM 1744 C CA . VAL A 1 215 ? 12.916 -2.285 -19.683 1.00 93.56 215 VAL A CA 1
ATOM 1745 C C . VAL A 1 215 ? 12.482 -1.328 -20.780 1.00 93.56 215 VAL A C 1
ATOM 1747 O O . VAL A 1 215 ? 11.323 -1.300 -21.187 1.00 93.56 215 VAL A O 1
ATOM 1750 N N . LYS A 1 216 ? 13.429 -0.536 -21.285 1.00 92.62 216 LYS A N 1
ATOM 1751 C CA . LYS A 1 216 ? 13.162 0.460 -22.321 1.00 92.62 216 LYS A CA 1
ATOM 1752 C C . LYS A 1 216 ? 14.025 0.209 -23.545 1.00 92.62 216 LYS A C 1
ATOM 1754 O O . LYS A 1 216 ? 15.249 0.316 -23.508 1.00 92.62 216 LYS A O 1
ATOM 1759 N N . LYS A 1 217 ? 13.361 -0.060 -24.662 1.00 90.12 217 LYS A N 1
ATOM 1760 C CA . LYS A 1 217 ? 13.992 -0.224 -25.970 1.00 90.12 217 LYS A CA 1
ATOM 1761 C C . LYS A 1 217 ? 14.572 1.109 -26.458 1.00 90.12 217 LYS A C 1
ATOM 1763 O O . LYS A 1 217 ? 13.860 2.108 -26.547 1.00 90.12 217 LYS A O 1
ATOM 1768 N N . ILE A 1 218 ? 15.866 1.128 -26.789 1.00 87.00 218 ILE A N 1
ATOM 1769 C CA . ILE A 1 218 ? 16.563 2.316 -27.327 1.00 87.00 218 ILE A CA 1
ATOM 1770 C C . ILE A 1 218 ? 16.895 2.137 -28.812 1.00 87.00 218 ILE A C 1
ATOM 1772 O O . ILE A 1 218 ? 16.616 3.028 -29.613 1.00 87.00 218 ILE A O 1
ATOM 1776 N N . ARG A 1 219 ? 17.467 0.986 -29.191 1.00 81.69 219 ARG A N 1
ATOM 1777 C CA . ARG A 1 219 ? 17.863 0.645 -30.568 1.00 81.69 219 ARG A CA 1
ATOM 1778 C C . ARG A 1 219 ? 17.605 -0.835 -30.856 1.00 81.69 219 ARG A C 1
ATOM 1780 O O . ARG A 1 219 ? 17.650 -1.649 -29.941 1.00 81.69 219 ARG A O 1
ATOM 1787 N N . ILE A 1 220 ? 17.369 -1.156 -32.128 1.00 69.12 220 ILE A N 1
ATOM 1788 C CA . ILE A 1 220 ? 17.512 -2.502 -32.699 1.00 69.12 220 ILE A CA 1
ATOM 1789 C C . ILE A 1 220 ? 18.526 -2.378 -33.827 1.00 69.12 220 ILE A C 1
ATOM 1791 O O . ILE A 1 220 ? 18.333 -1.560 -34.723 1.00 69.12 220 ILE A O 1
ATOM 1795 N N . ASN A 1 221 ? 19.580 -3.186 -33.790 1.00 65.19 221 ASN A N 1
ATOM 1796 C CA . ASN A 1 221 ? 20.570 -3.238 -34.859 1.00 65.19 221 ASN A CA 1
ATOM 1797 C C . ASN A 1 221 ? 20.327 -4.491 -35.700 1.00 65.19 221 ASN A C 1
ATOM 1799 O O . ASN A 1 221 ? 20.815 -5.550 -35.327 1.00 65.19 221 ASN A O 1
ATOM 1803 N N . GLY A 1 222 ? 19.578 -4.365 -36.802 1.00 62.38 222 GLY A N 1
ATOM 1804 C CA . GLY A 1 222 ? 19.560 -5.325 -37.921 1.00 62.38 222 GLY A CA 1
ATOM 1805 C C . GLY A 1 222 ? 19.360 -6.812 -37.590 1.00 62.38 222 GLY A C 1
ATOM 1806 O O . GLY A 1 222 ? 19.696 -7.655 -38.415 1.00 62.38 222 GLY A O 1
ATOM 1807 N N . CYS A 1 223 ? 18.868 -7.157 -36.401 1.00 64.81 223 CYS A N 1
ATOM 1808 C CA . CYS A 1 223 ? 18.749 -8.535 -35.953 1.00 64.81 223 CYS A CA 1
ATOM 1809 C C . CYS A 1 223 ? 17.396 -9.117 -36.367 1.00 64.81 223 CYS A C 1
ATOM 1811 O O . CYS A 1 223 ? 16.358 -8.478 -36.211 1.00 64.81 223 CYS A O 1
ATOM 1813 N N . LEU A 1 224 ? 17.408 -10.360 -36.851 1.00 72.12 224 LEU A N 1
ATOM 1814 C CA . LEU A 1 224 ? 16.217 -11.110 -37.274 1.00 72.12 224 LEU A CA 1
ATOM 1815 C C . LEU A 1 224 ? 15.381 -11.649 -36.086 1.00 72.12 224 LEU A C 1
ATOM 1817 O O . LEU A 1 224 ? 14.485 -12.461 -36.285 1.00 72.12 224 LEU A O 1
ATOM 1821 N N . GLY A 1 225 ? 15.665 -11.213 -34.851 1.00 82.38 225 GLY A N 1
ATOM 1822 C CA . GLY A 1 225 ? 15.031 -11.700 -33.620 1.00 82.38 225 GLY A CA 1
ATOM 1823 C C . GLY A 1 225 ? 15.071 -10.687 -32.468 1.00 82.38 225 GLY A C 1
ATOM 1824 O O . GLY A 1 225 ? 15.303 -9.498 -32.690 1.00 82.38 225 GLY A O 1
ATOM 1825 N N . GLY A 1 226 ? 14.851 -11.161 -31.233 1.00 84.12 226 GLY A N 1
ATOM 1826 C CA . GLY A 1 226 ? 14.838 -10.326 -30.018 1.00 84.12 226 GLY A CA 1
ATOM 1827 C C . GLY A 1 226 ? 13.446 -9.892 -29.540 1.00 84.12 226 GLY A C 1
ATOM 1828 O O . GLY A 1 226 ? 13.320 -8.873 -28.862 1.00 84.12 226 GLY A O 1
ATOM 1829 N N . SER A 1 227 ? 12.397 -10.631 -29.909 1.00 88.56 227 SER A N 1
ATOM 1830 C CA . SER A 1 227 ? 11.037 -10.403 -29.410 1.00 88.56 227 SER A CA 1
ATOM 1831 C C . SER A 1 227 ? 10.927 -10.733 -27.919 1.00 88.56 227 SER A C 1
ATOM 1833 O O . SER A 1 227 ? 11.475 -11.736 -27.463 1.00 88.56 227 SER A O 1
ATOM 1835 N N . SER A 1 228 ? 10.184 -9.919 -27.171 1.00 90.44 228 SER A N 1
ATOM 1836 C CA . SER A 1 228 ? 9.844 -10.203 -25.773 1.00 90.44 228 SER A CA 1
ATOM 1837 C C . SER A 1 228 ? 8.740 -11.261 -25.684 1.00 90.44 228 SER A C 1
ATOM 1839 O O . SER A 1 228 ? 7.819 -11.266 -26.501 1.00 90.44 228 SER A O 1
ATOM 1841 N N . LYS A 1 229 ? 8.836 -12.138 -24.681 1.00 91.12 229 LYS A N 1
ATOM 1842 C CA . LYS A 1 229 ? 7.805 -13.102 -24.272 1.00 91.12 229 LYS A CA 1
ATOM 1843 C C . LYS A 1 229 ? 7.546 -12.876 -22.778 1.00 91.12 229 LYS A C 1
ATOM 1845 O O . LYS A 1 229 ? 8.513 -12.661 -22.046 1.00 91.12 229 LYS A O 1
ATOM 1850 N N . PHE A 1 230 ? 6.283 -12.908 -22.366 1.00 89.88 230 PHE A N 1
ATOM 1851 C CA . PHE A 1 230 ? 5.839 -12.733 -20.982 1.00 89.88 230 PHE A CA 1
ATOM 1852 C C . PHE A 1 230 ? 4.945 -13.905 -20.592 1.00 89.88 230 PHE A C 1
ATOM 1854 O O . PHE A 1 230 ? 4.231 -14.402 -21.496 1.00 89.88 230 PHE A O 1
#

pLDDT: mean 89.46, std 11.07, range [43.94, 98.25]

Radius of gyration: 26.59 Å; chains: 1; bounding box: 62×33×73 Å

Secondary structure (DSSP, 8-state):
-EEEEEE-SSEEEEEETTS-EEEEEHHHHHHT--STTTEETTTTEE---GGG--TT--EEEEEEETTTTEEEEEETTS-EEEEEHHHHHHT-B---THHHHS---TTTTT-----TT----EEEHHHHHH-HHHHHHHHHHHHHHS--EEE---SSTTHHHHHHHHHS----BTTBSS------TT-SSGGGSSSPPPS--S-TTSSS--S----------S-S------

InterPro domains:
  IPR010376 Gamma-butyrobetaine hydroxylase-like, N-terminal [PF06155] (5-88)
  IPR038492 GBBH-like, N-terminal domain superfamily [G3DSA:3.30.2020.30] (2-94)
  IPR042098 Glutarate 2-hydroxylase superfamily [G3DSA:3.60.130.10] (97-230)
  IPR050411 Alpha-ketoglutarate-dependent hydroxylases [PTHR10696] (26-212)